Protein AF-A0A944L607-F1 (afdb_monomer_lite)

Structure (mmCIF, N/CA/C/O backbone):
data_AF-A0A944L607-F1
#
_entry.id   AF-A0A944L607-F1
#
loop_
_atom_site.group_PDB
_atom_site.id
_atom_site.type_symbol
_atom_site.label_atom_id
_atom_site.label_alt_id
_atom_site.label_comp_id
_atom_site.label_asym_id
_atom_site.label_entity_id
_atom_site.label_seq_id
_atom_site.pdbx_PDB_ins_code
_atom_site.Cartn_x
_atom_site.Cartn_y
_atom_site.Cartn_z
_atom_site.occupancy
_atom_site.B_iso_or_equiv
_atom_site.auth_seq_id
_atom_site.auth_comp_id
_atom_site.auth_asym_id
_atom_site.auth_atom_id
_atom_site.pdbx_PDB_model_num
ATOM 1 N N . MET A 1 1 ? 5.110 -0.470 35.029 1.00 32.28 1 MET A N 1
ATOM 2 C CA . MET A 1 1 ? 5.144 0.730 34.169 1.00 32.28 1 MET A CA 1
ATOM 3 C C . MET A 1 1 ? 4.944 0.239 32.744 1.00 32.28 1 MET A C 1
ATOM 5 O O . MET A 1 1 ? 5.879 -0.294 32.165 1.00 32.28 1 MET A O 1
ATOM 9 N N . LEU A 1 2 ? 3.705 0.245 32.245 1.00 28.62 2 LEU A N 1
ATOM 10 C CA . LEU A 1 2 ? 3.453 -0.045 30.832 1.00 28.62 2 LEU A CA 1
ATOM 11 C C . LEU A 1 2 ? 3.974 1.166 30.063 1.00 28.62 2 LEU A C 1
ATOM 13 O O . LEU A 1 2 ? 3.561 2.285 30.362 1.00 28.62 2 LEU A O 1
ATOM 17 N N . VAL A 1 3 ? 4.928 0.955 29.160 1.00 30.64 3 VAL A N 1
ATOM 18 C CA . VAL A 1 3 ? 5.333 1.985 28.203 1.00 30.64 3 VAL A CA 1
ATOM 19 C C . VAL A 1 3 ? 4.063 2.343 27.446 1.00 30.64 3 VAL A C 1
ATOM 21 O O . VAL A 1 3 ? 3.501 1.496 26.753 1.00 30.64 3 VAL A O 1
ATOM 24 N N . GLN A 1 4 ? 3.549 3.544 27.688 1.00 38.31 4 GLN A N 1
ATOM 25 C CA . GLN A 1 4 ? 2.436 4.100 26.942 1.00 38.31 4 GLN A CA 1
ATOM 26 C C . GLN A 1 4 ? 2.961 4.205 25.509 1.00 38.31 4 GLN A C 1
ATOM 28 O O . GLN A 1 4 ? 3.801 5.054 25.229 1.00 38.31 4 GLN A O 1
ATOM 33 N N . GLU A 1 5 ? 2.613 3.239 24.650 1.00 49.53 5 GLU A N 1
ATOM 34 C CA . GLU A 1 5 ? 2.907 3.349 23.223 1.00 49.53 5 GLU A CA 1
ATOM 35 C C . GLU A 1 5 ? 2.309 4.685 22.791 1.00 49.53 5 GLU A C 1
ATOM 37 O O . GLU A 1 5 ? 1.100 4.873 22.942 1.00 49.53 5 GLU A O 1
ATOM 42 N N . ASP A 1 6 ? 3.156 5.620 22.349 1.00 57.81 6 ASP A N 1
ATOM 43 C CA . ASP A 1 6 ? 2.708 6.928 21.885 1.00 57.81 6 ASP A CA 1
ATOM 44 C C . ASP A 1 6 ? 1.608 6.703 20.849 1.00 57.81 6 ASP A C 1
ATOM 46 O O . ASP A 1 6 ? 1.831 6.156 19.761 1.00 57.81 6 ASP A O 1
ATOM 50 N N . LEU A 1 7 ? 0.384 7.053 21.243 1.00 63.53 7 LEU A N 1
ATOM 51 C CA . LEU A 1 7 ? -0.781 6.943 20.391 1.00 63.53 7 LEU A CA 1
ATOM 52 C C . LEU A 1 7 ? -0.567 7.933 19.259 1.00 63.53 7 LEU A C 1
ATOM 54 O O . LEU A 1 7 ? -0.579 9.146 19.453 1.00 63.53 7 LEU A O 1
ATOM 58 N N . ASP A 1 8 ? -0.349 7.412 18.059 1.00 73.94 8 ASP A N 1
ATOM 59 C CA . ASP A 1 8 ? -0.130 8.231 16.877 1.00 73.94 8 ASP A CA 1
ATOM 60 C C . ASP A 1 8 ? -1.469 8.709 16.301 1.00 73.94 8 ASP A C 1
ATOM 62 O O . ASP A 1 8 ? -1.845 8.423 15.162 1.00 73.94 8 ASP A O 1
ATOM 66 N N . LEU A 1 9 ? -2.208 9.420 17.143 1.00 80.25 9 LEU A N 1
ATOM 67 C CA . LEU A 1 9 ? -3.487 10.053 16.879 1.00 80.25 9 LEU A CA 1
ATOM 68 C C . LEU A 1 9 ? -3.437 11.454 17.440 1.00 80.25 9 LEU A C 1
ATOM 70 O O . LEU A 1 9 ? -2.977 11.681 18.557 1.00 80.25 9 LEU A O 1
ATOM 74 N N . TRP A 1 10 ? -3.870 12.413 16.638 1.00 80.06 10 TRP A N 1
ATOM 75 C CA . TRP A 1 10 ? -3.856 13.799 17.060 1.00 80.06 10 TRP A CA 1
ATOM 76 C C . TRP A 1 10 ? -5.256 14.207 17.498 1.00 80.06 10 TRP A C 1
ATOM 78 O O . TRP A 1 10 ? -6.220 13.788 16.859 1.00 80.06 10 TRP A O 1
ATOM 88 N N . PRO A 1 11 ? -5.394 15.077 18.513 1.00 83.88 11 PRO A N 1
ATOM 89 C CA . PRO A 1 11 ? -6.708 15.551 18.954 1.00 83.88 11 PRO A CA 1
ATOM 90 C C . PRO A 1 11 ? -7.541 16.137 17.797 1.00 83.88 11 PRO A C 1
ATOM 92 O O . PRO A 1 11 ? -8.739 15.903 17.688 1.00 83.88 11 PRO A O 1
ATOM 95 N N . SER A 1 12 ? -6.874 16.810 16.853 1.00 86.81 12 SER A N 1
ATOM 96 C CA . SER A 1 12 ? -7.478 17.398 15.652 1.00 86.81 12 SER A CA 1
ATOM 97 C C . SER A 1 12 ? -7.792 16.416 14.515 1.00 86.81 12 SER A C 1
ATOM 99 O O . SER A 1 12 ? -8.258 16.851 13.459 1.00 86.81 12 SER A O 1
ATOM 101 N N . ASP A 1 13 ? -7.431 15.139 14.639 1.00 90.12 13 ASP A N 1
ATOM 102 C CA . ASP A 1 13 ? -7.729 14.155 13.601 1.00 90.12 13 ASP A CA 1
ATOM 103 C C . ASP A 1 13 ? -9.235 13.889 13.550 1.00 90.12 13 ASP A C 1
ATOM 105 O O . ASP A 1 13 ? -9.930 13.928 14.561 1.00 90.12 13 ASP A O 1
ATOM 109 N N . VAL A 1 14 ? -9.742 13.611 12.351 1.00 92.62 14 VAL A N 1
ATOM 110 C CA . VAL A 1 14 ? -11.146 13.249 12.139 1.00 92.62 14 VAL A CA 1
ATOM 111 C C . VAL A 1 14 ? -11.215 11.769 11.812 1.00 92.62 14 VAL A C 1
ATOM 113 O O . VAL A 1 14 ? -10.509 11.286 10.923 1.00 92.62 14 VAL A O 1
ATOM 116 N N . VAL A 1 15 ? -12.079 11.037 12.501 1.00 93.19 15 VAL A N 1
ATOM 117 C CA . VAL A 1 15 ? -12.187 9.583 12.366 1.00 93.19 15 VAL A CA 1
ATOM 118 C C . VAL A 1 15 ? -13.520 9.228 11.730 1.00 93.19 15 VAL A C 1
ATOM 120 O O . VAL A 1 15 ? -14.532 9.862 11.998 1.00 93.19 15 VAL A O 1
ATOM 123 N N . ALA A 1 16 ? -13.518 8.230 10.851 1.00 94.88 16 ALA A N 1
ATOM 124 C CA . ALA A 1 16 ? -14.722 7.674 10.246 1.00 94.88 16 ALA A CA 1
ATOM 125 C C . ALA A 1 16 ? -14.640 6.146 10.230 1.00 94.88 16 ALA A C 1
ATOM 127 O O . ALA A 1 16 ? -13.547 5.591 10.101 1.00 94.88 16 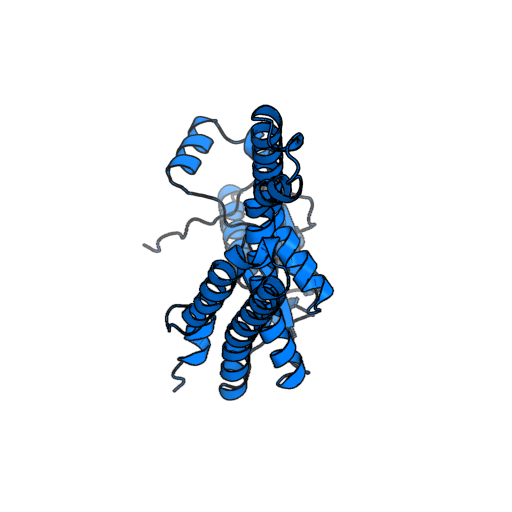ALA A O 1
ATOM 128 N N . PHE A 1 17 ? -15.779 5.459 10.272 1.00 94.81 17 PHE A N 1
ATOM 129 C CA . PHE A 1 17 ? -15.818 4.026 9.989 1.00 94.81 17 PHE A CA 1
ATOM 130 C C . PHE A 1 17 ? -15.386 3.743 8.546 1.00 94.81 17 PHE A C 1
ATOM 132 O O . PHE A 1 17 ? -15.723 4.482 7.613 1.00 94.81 17 PHE A O 1
ATOM 139 N N . ASN A 1 18 ? -14.613 2.673 8.347 1.00 92.31 18 ASN A N 1
ATOM 140 C CA . ASN A 1 18 ? -14.305 2.209 6.999 1.00 92.31 18 ASN A CA 1
ATOM 141 C C . ASN A 1 18 ? -15.564 1.679 6.303 1.00 92.31 18 ASN A C 1
ATOM 143 O O . ASN A 1 18 ? -16.542 1.282 6.932 1.00 92.31 18 ASN A O 1
ATOM 147 N N . ARG A 1 19 ? -15.535 1.639 4.967 1.00 88.31 19 ARG A N 1
ATOM 148 C CA . ARG A 1 19 ? -16.655 1.107 4.180 1.00 88.31 19 ARG A CA 1
ATOM 149 C C . ARG A 1 19 ? -16.965 -0.337 4.596 1.00 88.31 19 ARG A C 1
ATOM 151 O O . ARG A 1 19 ? -16.071 -1.179 4.569 1.00 88.31 19 ARG A O 1
ATOM 158 N N . GLY A 1 20 ? -18.235 -0.603 4.904 1.00 89.50 20 GLY A N 1
ATOM 159 C CA . GLY A 1 20 ? -18.714 -1.912 5.356 1.00 89.50 20 GLY A CA 1
ATOM 160 C C . GLY A 1 20 ? -18.572 -2.147 6.861 1.00 89.50 20 GLY A C 1
ATOM 161 O O . GLY A 1 20 ? -18.960 -3.209 7.325 1.00 89.50 20 GLY A O 1
ATOM 162 N N . VAL A 1 21 ? -18.041 -1.188 7.624 1.00 94.56 21 VAL A N 1
ATOM 163 C CA . VAL A 1 21 ? -18.029 -1.253 9.088 1.00 94.56 21 VAL A CA 1
ATOM 164 C C . VAL A 1 21 ? -19.265 -0.537 9.627 1.00 94.56 21 VAL A C 1
ATOM 166 O O . VAL A 1 21 ? -19.519 0.609 9.258 1.00 94.56 21 VAL A O 1
ATOM 169 N N . VAL A 1 22 ? -20.031 -1.220 10.475 1.00 96.12 22 VAL A N 1
ATOM 170 C CA . VAL A 1 22 ? -21.274 -0.716 11.071 1.00 96.12 22 VAL A CA 1
ATOM 171 C C . VAL A 1 22 ? -21.237 -0.944 12.579 1.00 96.12 22 VAL A C 1
ATOM 173 O O . VAL A 1 22 ? -20.759 -1.979 13.042 1.00 96.12 22 VAL A O 1
ATOM 176 N N . LEU A 1 23 ? -21.726 0.038 13.334 1.00 96.75 23 LEU A N 1
ATOM 177 C CA . LEU A 1 23 ? -21.971 -0.071 14.768 1.00 96.75 23 LEU A CA 1
ATOM 178 C C . LEU A 1 23 ? -23.445 -0.449 14.983 1.00 96.75 23 LEU A C 1
ATOM 180 O O . LEU A 1 23 ? -24.332 0.329 14.640 1.00 96.75 23 LEU A O 1
ATOM 184 N N . GLU A 1 24 ? -23.702 -1.638 15.522 1.00 96.06 24 GLU A N 1
ATOM 185 C CA . GLU A 1 24 ? -25.042 -2.154 15.829 1.00 96.06 24 GLU A CA 1
ATOM 186 C C . GLU A 1 24 ? -25.126 -2.473 17.325 1.00 96.06 24 GLU A C 1
ATOM 188 O O . GLU A 1 24 ? -24.631 -3.503 17.783 1.00 96.06 24 GLU A O 1
ATOM 193 N N . GLY A 1 25 ? -25.736 -1.575 18.104 1.00 95.00 25 GLY A N 1
ATOM 194 C CA . GLY A 1 25 ? -25.789 -1.713 19.561 1.00 95.00 25 GLY A CA 1
ATOM 195 C C . GLY A 1 25 ? -24.389 -1.678 20.180 1.00 95.00 25 GLY A C 1
ATOM 196 O O . GLY A 1 25 ? -23.681 -0.681 20.057 1.00 95.00 25 GLY A O 1
ATOM 197 N N . ASP A 1 26 ? -23.996 -2.768 20.838 1.00 96.38 26 ASP A N 1
ATOM 198 C CA . ASP A 1 26 ? -22.676 -2.968 21.443 1.00 96.38 26 ASP A CA 1
ATOM 199 C C . ASP A 1 26 ? -21.688 -3.721 20.533 1.00 96.38 26 ASP A C 1
ATOM 201 O O . ASP A 1 26 ? -20.578 -4.055 20.956 1.00 96.38 26 ASP A O 1
ATOM 205 N N . LEU A 1 27 ? -22.063 -3.992 19.280 1.00 96.88 27 LEU A N 1
ATOM 206 C CA . LEU A 1 27 ? -21.236 -4.718 18.323 1.00 96.88 27 LEU A CA 1
ATOM 207 C C . LEU A 1 27 ? -20.715 -3.801 17.220 1.00 96.88 27 LEU A C 1
ATOM 209 O O . LEU A 1 27 ? -21.471 -3.115 16.534 1.00 96.88 27 LEU A O 1
ATOM 213 N N . LEU A 1 28 ? -19.408 -3.871 16.978 1.00 97.00 28 LEU A N 1
ATOM 214 C CA . LEU A 1 28 ? -18.780 -3.329 15.781 1.00 97.00 28 LEU A CA 1
ATOM 215 C C . LEU A 1 28 ? -18.592 -4.453 14.761 1.00 97.00 28 LEU A C 1
ATOM 217 O O . LEU A 1 28 ? -17.851 -5.412 15.001 1.00 97.00 28 LEU A O 1
ATOM 221 N N . ILE A 1 29 ? -19.275 -4.341 13.625 1.00 95.69 29 ILE A N 1
ATOM 222 C CA . ILE A 1 29 ? -19.359 -5.389 12.607 1.00 95.69 29 ILE A CA 1
ATOM 223 C C . ILE A 1 29 ? -18.654 -4.922 11.338 1.00 95.69 29 ILE A C 1
ATOM 225 O O . ILE A 1 29 ? -19.027 -3.914 10.746 1.00 95.69 29 ILE A O 1
ATOM 229 N N . ASP A 1 30 ? -17.662 -5.683 10.884 1.00 93.56 30 ASP A N 1
ATOM 230 C CA . ASP A 1 30 ? -17.028 -5.508 9.578 1.00 93.56 30 ASP A CA 1
ATOM 231 C C . ASP A 1 30 ? -17.669 -6.457 8.566 1.00 93.56 30 ASP A C 1
ATOM 233 O O . ASP A 1 30 ? -17.320 -7.635 8.484 1.00 93.56 30 ASP A O 1
ATOM 237 N N . GLN A 1 31 ? -18.601 -5.943 7.769 1.00 90.62 31 GLN A N 1
ATOM 238 C CA . GLN A 1 31 ? -19.345 -6.714 6.772 1.00 90.62 31 GLN A CA 1
ATOM 239 C C . GLN A 1 31 ? -18.444 -7.315 5.684 1.00 90.62 31 GLN A C 1
ATOM 241 O O . GLN A 1 31 ? -18.829 -8.295 5.052 1.00 90.62 31 GLN A O 1
ATOM 246 N N . LEU A 1 32 ? -17.245 -6.761 5.456 1.00 86.31 32 LEU A N 1
ATOM 247 C CA . LEU A 1 32 ? -16.317 -7.302 4.461 1.00 86.31 32 LEU A CA 1
ATOM 248 C C . LEU A 1 32 ? -15.614 -8.558 4.970 1.00 86.31 32 LEU A C 1
ATOM 250 O O . LEU A 1 32 ? -15.420 -9.503 4.207 1.00 86.31 32 LEU A O 1
ATOM 254 N N . THR A 1 33 ? -15.204 -8.562 6.239 1.00 84.38 33 THR A N 1
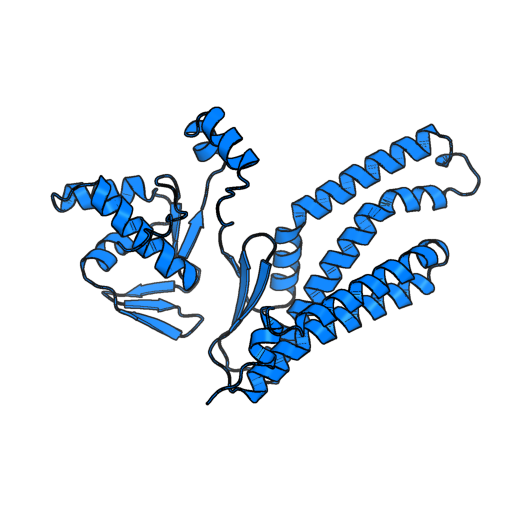ATOM 255 C CA . THR A 1 33 ? -14.459 -9.678 6.844 1.00 84.38 33 THR A CA 1
ATOM 256 C C . THR A 1 33 ? -15.336 -10.639 7.638 1.00 84.38 33 THR A C 1
ATOM 258 O O . THR A 1 33 ? -14.881 -11.725 7.982 1.00 84.38 33 THR A O 1
ATOM 261 N N . GLY A 1 34 ? -16.573 -10.247 7.945 1.00 86.75 34 GLY A N 1
ATOM 262 C CA . GLY A 1 34 ? -17.442 -10.945 8.890 1.00 86.75 34 GLY A CA 1
ATOM 263 C C . GLY A 1 34 ? -17.007 -10.785 10.351 1.00 86.75 34 GLY A C 1
ATOM 264 O O . GLY A 1 34 ? -17.597 -11.416 11.227 1.00 86.75 34 GLY A O 1
ATOM 265 N N . THR A 1 35 ? -15.988 -9.966 10.633 1.00 89.38 35 THR A N 1
ATOM 266 C CA . THR A 1 35 ? -15.471 -9.774 11.993 1.00 89.38 35 THR A CA 1
ATOM 267 C C . THR A 1 35 ? -16.507 -9.045 12.839 1.00 89.38 35 THR A C 1
ATOM 269 O O . THR A 1 35 ? -17.081 -8.048 12.402 1.00 89.38 35 THR A O 1
ATOM 272 N N . ARG A 1 36 ? -16.724 -9.530 14.063 1.00 93.88 36 ARG A N 1
ATOM 273 C CA . ARG A 1 36 ? -17.605 -8.912 15.058 1.00 93.88 36 ARG A CA 1
ATOM 274 C C . ARG A 1 36 ? -16.809 -8.669 16.328 1.00 93.88 36 ARG A C 1
ATOM 276 O O . ARG A 1 36 ? -16.223 -9.608 16.862 1.00 93.88 36 ARG A O 1
ATOM 283 N N . LEU A 1 37 ? -16.783 -7.427 16.794 1.00 94.56 37 LEU A N 1
ATOM 284 C CA . LEU A 1 37 ? -16.123 -7.041 18.037 1.00 94.56 37 LEU A CA 1
ATOM 285 C C . LEU A 1 37 ? -17.172 -6.530 19.017 1.00 94.56 37 LEU A C 1
ATOM 287 O O . LEU A 1 37 ? -17.916 -5.611 18.686 1.00 94.56 37 LEU A O 1
ATOM 291 N N . SER A 1 38 ? -17.217 -7.119 20.211 1.00 95.75 38 SER A N 1
ATOM 292 C CA . SER A 1 38 ? -18.027 -6.592 21.310 1.00 95.75 38 SER A CA 1
ATOM 293 C C . SER A 1 38 ? -17.302 -5.421 21.961 1.00 95.75 38 SER A C 1
ATOM 295 O O . SER A 1 38 ? -16.096 -5.477 22.217 1.00 95.75 38 SER A O 1
ATOM 297 N N . LEU A 1 39 ? -18.047 -4.346 22.176 1.00 95.12 39 LEU A N 1
ATOM 298 C CA . LEU A 1 39 ? -17.590 -3.109 22.777 1.00 95.12 39 LEU A CA 1
ATOM 299 C C . LEU A 1 39 ? -18.117 -3.020 24.207 1.00 95.12 39 LEU A C 1
ATOM 301 O O . LEU A 1 39 ? -19.240 -3.420 24.505 1.00 95.12 39 LEU A O 1
ATOM 305 N N . ASN A 1 40 ? -17.316 -2.453 25.105 1.00 94.12 40 ASN A N 1
ATOM 306 C CA . ASN A 1 40 ? -17.824 -2.076 26.418 1.00 94.12 40 ASN A CA 1
ATOM 307 C C . ASN A 1 40 ? -18.666 -0.788 26.316 1.00 94.12 40 ASN A C 1
ATOM 309 O O . ASN A 1 40 ? -18.559 -0.038 25.346 1.00 94.12 40 ASN A O 1
ATOM 313 N N . GLY A 1 41 ? -19.481 -0.513 27.338 1.00 92.56 41 GLY A N 1
ATOM 314 C CA . GLY A 1 41 ? -20.381 0.650 27.358 1.00 92.56 41 GLY A CA 1
ATOM 315 C C . GLY A 1 41 ? -19.709 1.985 26.986 1.00 92.56 41 GLY A C 1
ATOM 316 O O . GLY A 1 41 ? -20.195 2.651 26.073 1.00 92.56 41 GLY A O 1
ATOM 317 N N . PRO A 1 42 ? -18.571 2.361 27.604 1.00 92.62 42 PRO A N 1
ATOM 318 C CA . PRO A 1 42 ? -17.875 3.602 27.258 1.00 92.62 42 PRO A CA 1
ATOM 319 C C . PRO A 1 42 ? -17.399 3.659 25.799 1.00 92.62 42 PRO A C 1
ATOM 321 O O . PRO A 1 42 ? -17.535 4.692 25.149 1.00 92.62 42 PRO A O 1
ATOM 324 N N . ALA A 1 43 ? -16.880 2.556 25.245 1.00 93.56 43 ALA A N 1
ATOM 325 C CA . ALA A 1 43 ? -16.448 2.525 23.849 1.00 93.56 43 ALA A CA 1
ATOM 326 C C . ALA A 1 43 ? -17.624 2.687 22.878 1.00 93.56 43 ALA A C 1
ATOM 328 O O . ALA A 1 43 ? -17.463 3.341 21.852 1.00 93.56 43 ALA A O 1
ATOM 329 N N . VAL A 1 44 ? -18.803 2.141 23.201 1.00 95.19 44 VAL A N 1
ATOM 330 C CA . VAL A 1 44 ? -20.017 2.346 22.393 1.00 95.19 44 VAL A CA 1
ATOM 331 C C . VAL A 1 44 ? -20.368 3.828 22.322 1.00 95.19 44 VAL A C 1
ATOM 333 O O . VAL A 1 44 ? -20.598 4.337 21.231 1.00 95.19 44 VAL A O 1
ATOM 336 N N . GLN A 1 45 ? -20.350 4.534 23.454 1.00 93.50 45 GLN A N 1
ATOM 337 C CA . GLN A 1 45 ? -20.655 5.968 23.502 1.00 93.50 45 GLN A CA 1
ATOM 338 C C . GLN A 1 45 ? -19.646 6.791 22.693 1.00 93.50 45 GLN A C 1
ATOM 340 O O . GLN A 1 45 ? -20.038 7.597 21.851 1.00 93.50 45 GLN A O 1
ATOM 345 N N . LEU A 1 46 ? -18.349 6.523 22.879 1.00 94.19 46 LEU A N 1
ATOM 346 C CA . LEU A 1 46 ? -17.274 7.161 22.112 1.00 94.19 46 LEU A CA 1
ATOM 347 C C . LEU A 1 46 ? -17.431 6.947 20.602 1.00 94.19 46 LEU A C 1
ATOM 349 O O . LEU A 1 46 ? -17.323 7.886 19.816 1.00 94.19 46 LEU A O 1
ATOM 353 N N . LEU A 1 47 ? -17.710 5.712 20.186 1.00 95.81 47 LEU A N 1
ATOM 354 C CA . LEU A 1 47 ? -17.825 5.352 18.775 1.00 95.81 47 LEU A CA 1
ATOM 355 C C . LEU A 1 47 ? -19.148 5.799 18.148 1.00 95.81 47 LEU A C 1
ATOM 357 O O . LEU A 1 47 ? -19.179 6.058 16.947 1.00 95.81 47 LEU A O 1
ATOM 361 N N . ALA A 1 48 ? -20.214 5.948 18.934 1.00 95.00 48 ALA A N 1
ATOM 362 C CA . ALA A 1 48 ? -21.481 6.505 18.470 1.00 95.00 48 ALA A CA 1
ATOM 363 C C . ALA A 1 48 ? -21.351 7.983 18.056 1.00 95.00 48 ALA A C 1
ATOM 365 O O . ALA A 1 48 ? -22.076 8.430 17.169 1.00 95.00 48 ALA A O 1
ATOM 366 N N . ALA A 1 49 ? -20.396 8.722 18.632 1.00 93.81 49 ALA A N 1
ATOM 367 C CA . ALA A 1 49 ? -20.097 10.102 18.247 1.00 93.81 49 ALA A CA 1
ATOM 368 C C . ALA A 1 49 ? -19.222 10.231 16.981 1.00 93.81 49 ALA A C 1
ATOM 370 O O . ALA A 1 49 ? -18.940 11.346 16.541 1.00 93.81 49 ALA A O 1
ATOM 371 N N . VAL A 1 50 ? -18.767 9.121 16.383 1.00 94.50 50 VAL A N 1
ATOM 372 C CA . VAL A 1 50 ? -17.911 9.135 15.185 1.00 94.50 50 VAL A CA 1
ATOM 373 C C . VAL A 1 50 ? -18.758 9.356 13.930 1.00 94.50 50 VAL A C 1
ATOM 375 O O . VAL A 1 50 ? -19.336 8.427 13.371 1.00 94.50 50 VAL A O 1
ATOM 378 N N . ASP A 1 51 ? -18.776 10.592 13.435 1.00 93.19 51 ASP A N 1
ATOM 379 C CA . ASP A 1 51 ? -19.563 11.011 12.264 1.00 93.19 51 ASP A CA 1
ATOM 380 C C . ASP A 1 51 ? -18.725 11.225 10.982 1.00 93.19 51 ASP A C 1
ATOM 382 O O . ASP A 1 51 ? -19.261 11.510 9.904 1.00 93.19 51 ASP A O 1
ATOM 386 N N . GLY A 1 52 ? -17.396 11.105 11.072 1.00 93.19 52 GLY A N 1
ATOM 387 C CA . GLY A 1 52 ? -16.480 11.358 9.957 1.00 93.19 52 GLY A CA 1
ATOM 388 C C . GLY A 1 52 ? -16.227 12.830 9.627 1.00 93.19 52 GLY A C 1
ATOM 389 O O . GLY A 1 52 ? -15.624 13.107 8.577 1.00 93.19 52 GLY A O 1
ATOM 390 N N . LYS A 1 53 ? -16.676 13.757 10.478 1.00 93.44 53 LYS A N 1
ATOM 391 C CA . LYS A 1 53 ? -16.560 15.213 10.304 1.00 93.44 53 LYS A CA 1
ATOM 392 C C . LYS A 1 53 ? -15.960 15.903 11.527 1.00 93.44 53 LYS A C 1
ATOM 394 O O . LYS A 1 53 ? -15.161 16.819 11.350 1.00 93.44 53 LYS A O 1
ATOM 399 N N . THR A 1 54 ? -16.333 15.458 12.717 1.00 92.31 54 THR A N 1
ATOM 400 C CA . THR A 1 54 ? -15.940 16.043 13.997 1.00 92.31 54 THR A CA 1
ATOM 401 C C . THR A 1 54 ? -14.584 15.489 14.445 1.00 92.31 54 THR A C 1
ATOM 403 O O . THR A 1 54 ? -14.229 14.348 14.125 1.00 92.31 54 THR A O 1
ATOM 406 N N . SER A 1 55 ? -13.772 16.323 15.103 1.00 92.69 55 SER A N 1
ATOM 407 C CA . SER A 1 55 ? -12.446 15.905 15.569 1.00 92.69 55 SER A CA 1
ATOM 408 C C . SER A 1 55 ? -12.544 15.000 16.798 1.00 92.69 55 SER A C 1
ATOM 410 O O . SER A 1 55 ? -13.536 15.035 17.526 1.00 92.69 55 SER A O 1
ATOM 412 N N . VAL A 1 56 ? -11.508 14.194 17.044 1.00 92.38 56 VAL A N 1
ATOM 413 C CA . VAL A 1 56 ? -11.434 13.331 18.237 1.00 92.38 56 VAL A CA 1
ATOM 414 C C . VAL A 1 56 ? -11.568 14.155 19.521 1.00 92.38 56 VAL A C 1
ATOM 416 O O . VAL A 1 56 ? -12.301 13.754 20.420 1.00 92.38 56 VAL A O 1
ATOM 419 N N . GLU A 1 57 ? -10.905 15.312 19.584 1.00 92.50 57 GLU A N 1
ATOM 420 C CA . GLU A 1 57 ? -10.957 16.260 20.707 1.00 92.50 57 GLU A CA 1
ATOM 421 C C . GLU A 1 57 ? -12.371 16.791 20.960 1.00 92.50 57 GLU A C 1
ATOM 423 O O . GLU A 1 57 ? -12.838 16.812 22.101 1.00 92.50 57 GLU A O 1
ATOM 428 N N . ASP A 1 58 ? -13.068 17.187 19.894 1.00 93.88 58 ASP A N 1
ATOM 429 C CA . ASP A 1 58 ? -14.414 17.751 19.993 1.00 93.88 58 ASP A CA 1
ATOM 430 C C . ASP A 1 58 ? -15.429 16.672 20.399 1.00 93.88 58 ASP A C 1
ATOM 432 O O . ASP A 1 58 ? -16.232 16.890 21.306 1.00 93.88 58 ASP A O 1
ATOM 436 N N . CYS A 1 59 ? -15.359 15.477 19.797 1.00 94.56 59 CYS A N 1
ATOM 437 C CA . CYS A 1 59 ? -16.190 14.334 20.188 1.00 94.56 59 CYS A CA 1
ATOM 438 C C . CYS A 1 59 ? -15.954 13.951 21.658 1.00 94.56 59 CYS A C 1
ATOM 440 O O . CYS A 1 59 ? -16.911 13.770 22.410 1.00 94.56 59 CYS A O 1
ATOM 442 N N . ALA A 1 60 ? -14.688 13.856 22.083 1.00 94.81 60 ALA A N 1
ATOM 443 C CA . ALA A 1 60 ? -14.334 13.539 23.465 1.00 94.81 60 ALA A CA 1
ATOM 444 C C . ALA A 1 60 ? -14.843 14.605 24.442 1.00 94.81 60 ALA A C 1
ATOM 446 O O . ALA A 1 60 ? -15.390 14.260 25.486 1.00 94.81 60 ALA A O 1
ATOM 447 N N . SER A 1 61 ? -14.716 15.886 24.089 1.00 95.12 61 SER A N 1
ATOM 448 C CA . SER A 1 61 ? -15.183 17.000 24.920 1.00 95.12 61 SER A CA 1
ATOM 449 C C . SER A 1 61 ? -16.704 17.014 25.076 1.00 95.12 61 SER A C 1
ATOM 451 O O . SER A 1 61 ? -17.193 17.267 26.176 1.00 95.12 61 SER A O 1
ATOM 453 N N . LEU A 1 62 ? -17.453 16.702 24.012 1.00 94.94 62 LEU A N 1
ATOM 454 C CA . LEU A 1 62 ? -18.915 16.590 24.064 1.00 94.94 62 LEU A CA 1
ATOM 455 C C . LEU A 1 62 ? -19.361 15.464 25.007 1.00 94.94 62 LEU A C 1
ATOM 457 O O . LEU A 1 62 ? -20.177 15.697 25.895 1.00 94.94 62 LEU A O 1
ATOM 461 N N . ILE A 1 63 ? -18.772 14.274 24.866 1.00 95.06 63 ILE A N 1
ATOM 462 C CA . ILE A 1 63 ? -19.092 13.109 25.708 1.00 95.06 63 ILE A CA 1
ATOM 463 C C . ILE A 1 63 ? -18.669 13.351 27.160 1.00 95.06 63 ILE A C 1
ATOM 465 O O . ILE A 1 63 ? -19.397 13.015 28.095 1.00 95.06 63 ILE A O 1
ATOM 469 N N . ALA A 1 64 ? -17.501 13.962 27.365 1.00 96.06 64 ALA A N 1
ATOM 470 C CA . ALA A 1 64 ? -17.020 14.312 28.692 1.00 96.06 64 ALA A CA 1
ATOM 471 C C . ALA A 1 64 ? -17.968 15.292 29.394 1.00 96.06 64 ALA A C 1
ATOM 473 O O . ALA A 1 64 ? -18.278 15.100 30.568 1.00 96.06 64 ALA A O 1
ATOM 474 N N . ALA A 1 65 ? -18.476 16.297 28.674 1.00 95.88 65 ALA A N 1
ATOM 475 C CA . ALA A 1 65 ? -19.457 17.235 29.208 1.00 95.88 65 ALA A CA 1
ATOM 476 C C . ALA A 1 65 ? -20.799 16.556 29.534 1.00 95.88 65 ALA A C 1
ATOM 478 O O . ALA A 1 65 ? -21.369 16.830 30.588 1.00 95.88 65 ALA A O 1
ATOM 479 N N . GLU A 1 66 ? -21.278 15.650 28.675 1.00 95.81 66 GLU A N 1
ATOM 480 C CA . GLU A 1 66 ? -22.538 14.918 28.875 1.00 95.81 66 GLU A CA 1
ATOM 481 C C . GLU A 1 66 ? -22.511 14.027 30.127 1.00 95.81 66 GLU A C 1
ATOM 483 O O . GLU A 1 66 ? -23.489 13.966 30.874 1.00 95.81 66 GLU A O 1
ATOM 488 N N . HIS A 1 67 ? -21.380 13.372 30.396 1.00 94.19 67 HIS A N 1
ATOM 489 C CA . HIS A 1 67 ? -21.242 12.429 31.509 1.00 94.19 67 HIS A CA 1
ATOM 490 C C . HIS A 1 67 ? -20.500 12.984 32.736 1.00 94.19 67 HIS A C 1
ATOM 492 O O . HIS A 1 67 ? -20.318 12.262 33.720 1.00 94.19 67 HIS A O 1
ATOM 498 N N . GLY A 1 68 ? -20.072 14.249 32.704 1.00 95.38 68 GLY A N 1
ATOM 499 C CA . GLY A 1 68 ? -19.295 14.868 33.783 1.00 95.38 68 GLY A CA 1
ATOM 500 C C . GLY A 1 68 ? -17.913 14.231 33.981 1.00 95.38 68 GLY A C 1
ATOM 501 O O . GLY A 1 68 ? -17.442 14.107 35.112 1.00 95.38 68 GLY A O 1
ATOM 502 N N . TRP A 1 69 ? -17.279 13.775 32.900 1.00 95.69 69 TRP A N 1
ATOM 503 C CA . TRP A 1 69 ? -15.950 13.159 32.919 1.00 95.69 69 TRP A CA 1
ATOM 504 C C . TRP A 1 69 ? -14.840 14.176 32.634 1.00 95.69 69 TRP A C 1
ATOM 506 O O . TRP A 1 69 ? -15.071 15.251 32.085 1.00 95.69 69 TRP A O 1
ATOM 516 N N . ASP A 1 70 ? -13.602 13.824 32.986 1.00 95.69 70 ASP A N 1
ATOM 517 C CA . ASP A 1 70 ? -12.430 14.624 32.624 1.00 95.69 70 ASP A CA 1
ATOM 518 C C . ASP A 1 70 ? -12.139 14.515 31.116 1.00 95.69 70 ASP A C 1
ATOM 520 O O . ASP A 1 70 ? -11.800 13.438 30.622 1.00 95.69 70 ASP A O 1
ATOM 524 N N . SER A 1 71 ? -12.240 15.632 30.389 1.00 93.44 71 SER A N 1
ATOM 525 C CA . SER A 1 71 ? -12.075 15.664 28.925 1.00 93.44 71 SER A CA 1
ATOM 526 C C . SER A 1 71 ? -10.699 15.165 28.467 1.00 93.44 71 SER A C 1
ATOM 528 O O . SER A 1 71 ? -10.595 14.444 27.471 1.00 93.44 71 SER A O 1
ATOM 530 N N . THR A 1 72 ? -9.638 15.466 29.222 1.00 91.44 72 THR A N 1
ATOM 531 C CA . THR A 1 72 ? -8.276 15.026 28.878 1.00 91.44 72 THR A CA 1
ATOM 532 C C . THR A 1 72 ? -8.172 13.505 28.921 1.00 91.44 72 THR A C 1
ATOM 534 O O . THR A 1 72 ? -7.676 12.876 27.983 1.00 91.44 72 THR A O 1
ATOM 537 N N . ARG A 1 73 ? -8.682 12.891 29.992 1.00 93.00 73 ARG A N 1
ATOM 538 C CA . ARG A 1 73 ? -8.725 11.438 30.137 1.00 93.00 73 ARG A CA 1
ATOM 539 C C . ARG A 1 73 ? -9.595 10.781 29.068 1.00 93.00 73 ARG A C 1
ATOM 541 O O . ARG A 1 73 ? -9.138 9.825 28.451 1.00 93.00 73 ARG A O 1
ATOM 548 N N . VAL A 1 74 ? -10.784 11.323 28.796 1.00 94.00 74 VAL A N 1
ATOM 549 C CA . VAL A 1 74 ? -11.680 10.810 27.743 1.00 94.00 74 VAL A CA 1
ATOM 550 C C . VAL A 1 74 ? -11.013 10.880 26.369 1.00 94.00 74 VAL A C 1
ATOM 552 O O . VAL A 1 74 ? -11.088 9.921 25.609 1.00 94.00 74 VAL A O 1
ATOM 555 N N . THR A 1 75 ? -10.298 11.965 26.062 1.00 92.88 75 THR A N 1
ATOM 556 C CA . THR A 1 75 ? -9.558 12.112 24.798 1.00 92.88 75 THR A CA 1
ATOM 557 C C . THR A 1 75 ? -8.467 11.049 24.657 1.00 92.88 75 THR A C 1
ATOM 559 O O . THR A 1 75 ? -8.341 10.431 23.599 1.00 92.88 75 THR A O 1
ATOM 562 N N . ASN A 1 76 ? -7.703 10.788 25.723 1.00 90.62 76 ASN A N 1
ATOM 563 C CA . ASN A 1 76 ? -6.655 9.763 25.722 1.00 90.62 76 ASN A CA 1
ATOM 564 C C . ASN A 1 76 ? -7.228 8.345 25.585 1.00 90.62 76 ASN A C 1
ATOM 566 O O . ASN A 1 76 ? -6.727 7.553 24.784 1.00 90.62 76 ASN A O 1
ATOM 570 N N . ASP A 1 77 ? -8.296 8.038 26.323 1.00 92.00 77 ASP A N 1
ATOM 571 C CA . ASP A 1 77 ? -8.983 6.747 26.242 1.00 92.00 77 ASP A CA 1
ATOM 572 C C . ASP A 1 77 ? -9.592 6.549 24.844 1.00 92.00 77 ASP A C 1
ATOM 574 O O . ASP A 1 77 ? -9.481 5.471 24.254 1.00 92.00 77 ASP A O 1
ATOM 578 N N . PHE A 1 78 ? -10.159 7.607 24.255 1.00 93.94 78 PHE A N 1
ATOM 579 C CA . PHE A 1 78 ? -10.699 7.557 22.903 1.00 93.94 78 PHE A CA 1
ATOM 580 C C . PHE A 1 78 ? -9.604 7.346 21.854 1.00 93.94 78 PHE A C 1
ATOM 582 O O . PHE A 1 78 ? -9.751 6.494 20.975 1.00 93.94 78 PHE A O 1
ATOM 589 N N . ALA A 1 79 ? -8.470 8.038 21.975 1.00 91.25 79 ALA A N 1
ATOM 590 C CA . ALA A 1 79 ? -7.315 7.811 21.114 1.00 91.25 79 ALA A CA 1
ATOM 591 C C . ALA A 1 79 ? -6.807 6.359 21.212 1.00 91.25 79 ALA A C 1
ATOM 593 O O . ALA A 1 79 ? -6.496 5.752 20.188 1.00 91.25 79 ALA A O 1
ATOM 594 N N . ALA A 1 80 ? -6.796 5.761 22.409 1.00 90.25 80 ALA A N 1
ATOM 595 C CA . ALA A 1 80 ? -6.415 4.361 22.594 1.00 90.25 80 ALA A CA 1
ATOM 596 C C . ALA A 1 80 ? -7.383 3.394 21.893 1.00 90.25 80 ALA A C 1
ATOM 598 O O . ALA A 1 80 ? -6.952 2.448 21.227 1.00 90.25 80 ALA A O 1
ATOM 599 N N . VAL A 1 81 ? -8.692 3.653 21.994 1.00 92.94 81 VAL A N 1
ATOM 600 C CA . VAL A 1 81 ? -9.722 2.883 21.279 1.00 92.94 81 VAL A CA 1
ATOM 601 C C . VAL A 1 81 ? -9.532 3.005 19.766 1.00 92.94 81 VAL A C 1
ATOM 603 O O . VAL A 1 81 ? -9.543 1.990 19.066 1.00 92.94 81 VAL A O 1
ATOM 606 N N . ILE A 1 82 ? -9.311 4.217 19.250 1.00 93.12 82 ILE A N 1
ATOM 607 C CA . ILE A 1 82 ? -9.129 4.448 17.814 1.00 93.12 82 ILE A CA 1
ATOM 608 C C . ILE A 1 82 ? -7.851 3.771 17.302 1.00 93.12 82 ILE A C 1
ATOM 610 O O . ILE A 1 82 ? -7.921 3.121 16.260 1.00 93.12 82 ILE A O 1
ATOM 614 N N . ASP A 1 83 ? -6.711 3.863 18.003 1.00 89.25 83 ASP A N 1
ATOM 615 C CA . ASP A 1 83 ? -5.466 3.194 17.577 1.00 89.25 83 ASP A CA 1
ATOM 616 C C . ASP A 1 83 ? -5.667 1.678 17.512 1.00 89.25 83 ASP A C 1
ATOM 618 O O . ASP A 1 83 ? -5.305 1.038 16.523 1.00 89.25 83 ASP A O 1
ATOM 622 N N . ASN A 1 84 ? -6.332 1.099 18.515 1.00 89.75 84 ASN A N 1
ATOM 623 C CA . ASN A 1 84 ? -6.615 -0.331 18.535 1.00 89.75 84 ASN A CA 1
ATOM 624 C C . ASN A 1 84 ? -7.522 -0.746 17.360 1.00 89.75 84 ASN A C 1
ATOM 626 O O . ASN A 1 84 ? -7.209 -1.682 16.626 1.00 89.75 84 ASN A O 1
ATOM 630 N N . LEU A 1 85 ? -8.609 -0.012 17.106 1.00 92.56 85 LEU A N 1
ATOM 631 C CA . LEU A 1 85 ? -9.518 -0.294 15.988 1.00 92.56 85 LEU A CA 1
ATOM 632 C C . LEU A 1 85 ? -8.883 -0.039 14.611 1.00 92.56 85 LEU A C 1
ATOM 634 O O . LEU A 1 85 ? -9.213 -0.723 13.636 1.00 92.56 85 LEU A O 1
ATOM 638 N N . GLU A 1 86 ? -7.949 0.906 14.509 1.00 90.38 86 GLU A N 1
ATOM 639 C CA . GLU A 1 86 ? -7.186 1.161 13.288 1.00 90.38 86 GLU A CA 1
ATOM 640 C C . GLU A 1 86 ? -6.217 0.019 12.962 1.00 90.38 86 GLU A C 1
ATOM 642 O O . GLU A 1 86 ? -6.088 -0.336 11.786 1.00 90.38 86 GLU A O 1
ATOM 647 N N . ARG A 1 87 ? -5.642 -0.656 13.971 1.00 85.25 87 ARG A N 1
ATOM 648 C CA . ARG A 1 87 ? -4.845 -1.885 13.772 1.00 85.25 87 ARG A CA 1
ATOM 649 C C . ARG A 1 87 ? -5.662 -3.005 13.121 1.00 85.25 87 ARG A C 1
ATOM 651 O O . ARG A 1 87 ? -5.131 -3.732 12.282 1.00 85.25 87 ARG A O 1
ATOM 658 N N . TYR A 1 88 ? -6.962 -3.090 13.415 1.00 87.88 88 TYR A N 1
ATOM 659 C CA . TYR A 1 88 ? -7.910 -3.990 12.733 1.00 87.88 88 TYR A CA 1
ATOM 660 C C . TYR A 1 88 ? -8.458 -3.420 11.417 1.00 87.88 88 TYR A C 1
ATOM 662 O O . TYR A 1 88 ? -9.322 -4.008 10.761 1.00 87.88 88 TYR A O 1
ATOM 670 N N . SER A 1 89 ? -7.944 -2.268 10.986 1.00 89.88 89 SER A N 1
ATOM 671 C CA . SER A 1 89 ? -8.372 -1.555 9.790 1.00 89.88 89 SER A CA 1
ATOM 672 C C . SER A 1 89 ? -9.849 -1.145 9.820 1.00 89.88 89 SER A C 1
ATOM 674 O O . SER A 1 89 ? -10.430 -0.954 8.760 1.00 89.88 89 SER A O 1
ATOM 676 N N . LEU A 1 90 ? -10.493 -1.022 10.981 1.00 93.00 90 LEU A N 1
ATOM 677 C CA . LEU A 1 90 ? -11.939 -0.750 11.070 1.00 93.00 90 LEU A CA 1
ATOM 678 C C . LEU A 1 90 ? -12.280 0.734 10.915 1.00 93.00 90 LEU A C 1
ATOM 680 O O . LEU A 1 90 ? -13.393 1.089 10.526 1.00 93.00 90 LEU A O 1
ATOM 684 N N . LEU A 1 91 ? -11.295 1.597 11.147 1.00 93.19 91 LEU A N 1
ATOM 685 C CA . LEU A 1 91 ? -11.431 3.044 11.074 1.00 93.19 91 LEU A CA 1
ATOM 686 C C . LEU A 1 91 ? -10.548 3.634 9.972 1.00 93.19 91 LEU A C 1
ATOM 688 O O . LEU A 1 91 ? -9.499 3.098 9.610 1.00 93.19 91 LEU A O 1
ATOM 692 N N . HIS A 1 92 ? -10.993 4.765 9.444 1.00 90.94 92 HIS A N 1
ATOM 693 C CA . HIS A 1 92 ? -10.264 5.618 8.526 1.00 90.94 92 HIS A CA 1
ATOM 694 C C . HIS A 1 92 ? -9.990 6.960 9.199 1.00 90.94 92 HIS A C 1
ATOM 696 O O . HIS A 1 92 ? -10.913 7.726 9.483 1.00 90.94 92 HIS A O 1
ATOM 702 N N . ILE A 1 93 ? -8.710 7.273 9.386 1.00 91.06 93 ILE A N 1
ATOM 703 C CA . ILE A 1 93 ? -8.275 8.536 9.981 1.00 91.06 93 ILE A CA 1
ATOM 704 C C . ILE A 1 93 ? -8.026 9.558 8.866 1.00 91.06 93 ILE A C 1
ATOM 706 O O . ILE A 1 93 ? -7.244 9.334 7.938 1.00 91.06 93 ILE A O 1
ATOM 710 N N . ARG A 1 94 ? -8.692 10.707 8.948 1.00 88.88 94 ARG A N 1
ATOM 711 C CA . ARG A 1 94 ? -8.480 11.876 8.094 1.00 88.88 94 ARG A CA 1
ATOM 712 C C . ARG A 1 94 ? -7.626 12.881 8.852 1.00 88.88 94 ARG A C 1
ATOM 714 O O . ARG A 1 94 ? -8.102 13.547 9.763 1.00 88.88 94 ARG A O 1
ATOM 721 N N . ARG A 1 95 ? -6.376 13.017 8.413 1.00 85.50 95 ARG A N 1
ATOM 722 C CA . ARG A 1 95 ? -5.446 14.027 8.926 1.00 85.50 95 ARG A CA 1
ATOM 723 C C . ARG A 1 95 ? -5.410 15.205 7.959 1.00 85.50 95 ARG A C 1
ATOM 725 O O . ARG A 1 95 ? -5.054 15.027 6.790 1.00 85.50 95 ARG A O 1
ATOM 732 N N . SER A 1 96 ? -5.799 16.394 8.412 1.00 77.31 96 SER A N 1
ATOM 733 C CA . SER A 1 96 ? -5.680 17.614 7.608 1.00 77.31 96 SER A CA 1
ATOM 734 C C . SER A 1 96 ? -4.284 18.212 7.783 1.00 77.31 96 SER A C 1
ATOM 736 O O . SER A 1 96 ? -3.840 18.513 8.887 1.00 77.31 96 SER A O 1
ATOM 738 N N . PHE A 1 97 ? -3.561 18.384 6.675 1.00 72.56 97 PHE A N 1
ATOM 739 C CA . PHE A 1 97 ? -2.235 19.006 6.705 1.00 72.56 97 PHE A CA 1
ATOM 740 C C . PHE A 1 97 ? -2.309 20.492 7.090 1.00 72.56 97 PHE A C 1
ATOM 742 O O . PHE A 1 97 ? -1.409 21.004 7.751 1.00 72.56 97 PHE A O 1
ATOM 749 N N . LEU A 1 98 ? -3.399 21.173 6.719 1.00 72.12 98 LEU A N 1
ATOM 750 C CA . LEU A 1 98 ? -3.611 22.582 7.049 1.00 72.12 98 LEU A CA 1
ATOM 751 C C . LEU A 1 98 ? -3.886 22.780 8.540 1.00 72.12 98 LEU A C 1
ATOM 753 O O . LEU A 1 98 ? -3.272 23.654 9.144 1.00 72.12 98 LEU A O 1
ATOM 757 N N . SER A 1 99 ? -4.731 21.941 9.153 1.00 70.88 99 SER A N 1
ATOM 758 C CA . SER A 1 99 ? -4.967 22.020 10.604 1.00 70.88 99 SER A CA 1
ATOM 759 C C . SER A 1 99 ? -3.685 21.725 11.386 1.00 70.88 99 SER A C 1
ATOM 761 O O . SER A 1 99 ? -3.404 22.381 12.386 1.00 70.88 99 SER A O 1
ATOM 763 N N . ARG A 1 100 ? -2.859 20.800 10.876 1.00 70.44 100 ARG A N 1
ATOM 764 C CA . ARG A 1 100 ? -1.518 20.519 11.395 1.00 70.44 100 ARG A CA 1
ATOM 765 C C . ARG A 1 100 ? -0.613 21.747 11.334 1.00 70.44 100 ARG A C 1
ATOM 767 O O . ARG A 1 100 ? -0.033 22.100 12.351 1.00 70.44 100 ARG A O 1
ATOM 774 N N . LEU A 1 101 ? -0.486 22.393 10.177 1.00 70.19 101 LEU A N 1
ATOM 775 C CA . LEU A 1 101 ? 0.357 23.585 10.037 1.00 70.19 101 LEU A CA 1
ATOM 776 C C . LEU A 1 101 ? -0.115 24.742 10.922 1.00 70.19 101 LEU A C 1
ATOM 778 O O . LEU A 1 101 ? 0.713 25.455 11.472 1.00 70.19 101 LEU A O 1
ATOM 782 N N . GLN A 1 102 ? -1.428 24.914 11.075 1.00 72.44 102 GLN A N 1
ATOM 783 C CA . GLN A 1 102 ? -1.994 25.976 11.908 1.00 72.44 102 GLN A CA 1
ATOM 784 C C . GLN A 1 102 ? -1.771 25.743 13.407 1.00 72.44 102 GLN A C 1
ATOM 786 O O . GLN A 1 102 ? -1.598 26.706 14.145 1.00 72.44 102 GLN A O 1
ATOM 791 N N . ARG A 1 103 ? -1.783 24.483 13.865 1.00 69.56 103 ARG A N 1
ATOM 792 C CA . ARG A 1 103 ? -1.642 24.139 15.291 1.00 69.56 103 ARG A CA 1
ATOM 793 C C . ARG A 1 103 ? -0.206 23.816 15.717 1.00 69.56 103 ARG A C 1
ATOM 795 O O . ARG A 1 103 ? 0.086 23.846 16.908 1.00 69.56 103 ARG A O 1
ATOM 802 N N . GLN A 1 104 ? 0.693 23.482 14.790 1.00 70.62 104 GLN A N 1
ATOM 803 C CA . GLN A 1 104 ? 2.078 23.142 15.123 1.00 70.62 104 GLN A CA 1
ATOM 804 C C . GLN A 1 104 ? 2.998 24.358 15.064 1.00 70.62 104 GLN A C 1
ATOM 806 O O . GLN A 1 104 ? 3.148 24.990 14.023 1.00 70.62 104 GLN A O 1
ATOM 811 N N . ASN A 1 105 ? 3.707 24.613 16.164 1.00 77.69 105 ASN A N 1
ATOM 812 C CA . ASN A 1 105 ? 4.840 25.531 16.148 1.00 77.69 105 ASN A CA 1
ATOM 813 C C . ASN A 1 105 ? 5.927 25.010 15.194 1.00 77.69 105 ASN A C 1
ATOM 815 O O . ASN A 1 105 ? 6.219 23.812 15.171 1.00 77.69 105 ASN A O 1
ATOM 819 N N . ILE A 1 106 ? 6.573 25.918 14.452 1.00 80.94 106 ILE A N 1
ATOM 820 C CA . ILE A 1 106 ? 7.660 25.592 13.506 1.00 80.94 106 ILE A CA 1
ATOM 821 C C . ILE A 1 106 ? 8.751 24.748 14.176 1.00 80.94 106 ILE A C 1
ATOM 823 O O . ILE A 1 106 ? 9.248 23.803 13.571 1.00 80.94 106 ILE A O 1
ATOM 827 N N . ILE A 1 107 ? 9.074 25.034 15.440 1.00 80.19 107 ILE A N 1
ATOM 828 C CA . ILE A 1 107 ? 10.070 24.286 16.220 1.00 80.19 107 ILE A CA 1
ATOM 829 C C . ILE A 1 107 ? 9.659 22.814 16.370 1.00 80.19 107 ILE A C 1
ATOM 831 O O . ILE A 1 107 ? 10.480 21.927 16.156 1.00 80.19 107 ILE A O 1
ATOM 835 N N . THR A 1 108 ? 8.388 22.538 16.672 1.00 78.12 108 THR A N 1
ATOM 836 C CA . THR A 1 108 ? 7.851 21.173 16.804 1.00 78.12 108 THR A CA 1
ATOM 837 C C . THR A 1 108 ? 7.778 20.456 15.455 1.00 78.12 108 THR A C 1
ATOM 839 O O . THR A 1 108 ? 7.989 19.248 15.373 1.00 78.12 108 THR A O 1
ATOM 842 N N . ALA A 1 109 ? 7.483 21.186 14.378 1.00 77.12 109 ALA A N 1
ATOM 843 C CA . ALA A 1 109 ? 7.504 20.626 13.031 1.00 77.12 109 ALA A CA 1
ATOM 844 C C . ALA A 1 109 ? 8.934 20.245 12.605 1.00 77.12 109 ALA A C 1
ATOM 846 O O . ALA A 1 109 ? 9.143 19.159 12.063 1.00 77.12 109 ALA A O 1
ATOM 847 N N . LEU A 1 110 ? 9.913 21.111 12.889 1.00 80.75 110 LEU A N 1
ATOM 848 C CA . LEU A 1 110 ? 11.320 20.888 12.565 1.00 80.75 110 LEU A CA 1
ATOM 849 C C . LEU A 1 110 ? 11.925 19.763 13.410 1.00 80.75 110 LEU A C 1
ATOM 851 O O . LEU A 1 110 ? 12.629 18.916 12.869 1.00 80.75 110 LEU A O 1
ATOM 855 N N . SER A 1 111 ? 11.625 19.718 14.713 1.00 83.56 111 SER A N 1
ATOM 856 C CA . SER A 1 111 ? 12.118 18.653 15.589 1.00 83.56 111 SER A CA 1
ATOM 857 C C . SER A 1 111 ? 11.633 17.285 15.121 1.00 83.56 111 SER A C 1
ATOM 859 O O . SER A 1 111 ? 12.448 16.377 15.026 1.00 83.56 111 SER A O 1
ATOM 861 N N . ARG A 1 112 ? 10.358 17.162 14.725 1.00 77.31 112 ARG A N 1
ATOM 862 C CA . ARG A 1 112 ? 9.798 15.919 14.169 1.00 77.31 112 ARG A CA 1
ATOM 863 C C . ARG A 1 112 ? 10.395 15.534 12.821 1.00 77.31 112 ARG A C 1
ATOM 865 O O . ARG A 1 112 ? 10.653 14.361 12.578 1.00 77.31 112 ARG A O 1
ATOM 872 N N . LEU A 1 113 ? 10.629 16.514 11.947 1.00 80.50 113 LEU A N 1
ATOM 873 C CA . LEU A 1 113 ? 11.327 16.292 10.678 1.00 80.50 113 LEU A CA 1
ATOM 874 C C . LEU A 1 113 ? 12.736 15.729 10.926 1.00 80.50 113 LEU A C 1
ATOM 876 O O . LEU A 1 113 ? 13.119 14.747 10.295 1.00 80.50 113 LEU A O 1
ATOM 880 N N . LEU A 1 114 ? 13.485 16.324 11.859 1.00 84.62 114 LEU A N 1
ATOM 881 C CA . LEU A 1 114 ? 14.850 15.913 12.200 1.00 84.62 114 LEU A CA 1
ATOM 882 C C . LEU A 1 114 ? 14.900 14.585 12.963 1.00 84.62 114 LEU A C 1
ATOM 884 O O . LEU A 1 114 ? 15.819 13.801 12.751 1.00 84.62 114 LEU A O 1
ATOM 888 N N . SER A 1 115 ? 13.909 14.308 13.811 1.00 83.25 115 SER A N 1
ATOM 889 C CA . SER A 1 115 ? 13.781 13.029 14.514 1.00 83.25 115 SER A CA 1
ATOM 890 C C . SER A 1 115 ? 13.174 11.926 13.647 1.00 83.25 115 SER A C 1
ATOM 892 O O . SER A 1 115 ? 13.016 10.808 14.128 1.00 83.25 115 SER A O 1
ATOM 894 N N . LEU A 1 116 ? 12.817 12.231 12.389 1.00 78.38 116 LEU A N 1
ATOM 895 C CA . LEU A 1 116 ? 12.096 11.336 11.479 1.00 78.38 116 LEU A CA 1
ATOM 896 C C . LEU A 1 116 ? 10.807 10.769 12.104 1.00 78.38 116 LEU A C 1
ATOM 898 O O . LEU A 1 116 ? 10.341 9.695 11.719 1.00 78.38 116 LEU A O 1
ATOM 902 N N . ASP A 1 117 ? 10.222 11.511 13.048 1.00 76.81 117 ASP A N 1
ATOM 903 C CA . ASP A 1 117 ? 8.993 11.159 13.753 1.00 76.81 117 ASP A CA 1
ATOM 904 C C . ASP A 1 117 ? 7.787 11.568 12.903 1.00 76.81 117 ASP A C 1
ATOM 906 O O . ASP A 1 117 ? 7.099 12.581 13.108 1.00 76.81 117 ASP A O 1
ATOM 910 N N . TRP A 1 118 ? 7.611 10.806 11.828 1.00 73.25 118 TRP A N 1
ATOM 911 C CA . TRP A 1 118 ? 6.525 11.004 10.894 1.00 73.25 118 TRP A CA 1
ATOM 912 C C . TRP A 1 118 ? 5.279 10.269 11.370 1.00 73.25 118 TRP A C 1
ATOM 914 O O . TRP A 1 118 ? 5.348 9.065 11.620 1.00 73.25 118 TRP A O 1
ATOM 924 N N . PRO A 1 119 ? 4.115 10.947 11.405 1.00 74.62 119 PRO A N 1
ATOM 925 C CA . PRO A 1 119 ? 2.872 10.264 11.704 1.00 74.62 119 PRO A CA 1
ATOM 926 C C . PRO A 1 119 ? 2.644 9.130 10.708 1.00 74.62 119 PRO A C 1
ATOM 928 O O . PRO A 1 119 ? 2.846 9.292 9.496 1.00 74.62 119 PRO A O 1
ATOM 931 N N . ARG A 1 120 ? 2.174 7.998 11.222 1.00 80.19 120 ARG A N 1
ATOM 932 C CA . ARG A 1 120 ? 1.750 6.834 10.460 1.00 80.19 120 ARG A CA 1
ATOM 933 C C . ARG A 1 120 ? 0.749 7.313 9.416 1.00 80.19 120 ARG A C 1
ATOM 935 O O . ARG A 1 120 ? -0.270 7.936 9.739 1.00 80.19 120 ARG A O 1
ATOM 942 N N . PRO A 1 121 ? 1.019 7.036 8.136 1.00 84.12 121 PRO A N 1
ATOM 943 C CA . PRO A 1 121 ? 0.120 7.443 7.080 1.00 84.12 121 PRO A CA 1
ATOM 944 C C . PRO A 1 121 ? -1.242 6.762 7.269 1.00 84.12 121 PRO A C 1
ATOM 946 O O . PRO A 1 121 ? -1.298 5.615 7.728 1.00 84.12 121 PRO A O 1
ATOM 949 N N . PRO A 1 122 ? -2.341 7.446 6.905 1.00 84.31 122 PRO A N 1
ATOM 950 C CA . PRO A 1 122 ? -3.680 6.928 7.118 1.00 84.31 122 PRO A CA 1
ATOM 951 C C . PRO A 1 122 ? -3.893 5.655 6.307 1.00 84.31 122 PRO A C 1
ATOM 953 O O . PRO A 1 122 ? -3.522 5.571 5.130 1.00 84.31 122 PRO A O 1
ATOM 956 N N . LEU A 1 123 ? -4.512 4.677 6.952 1.00 89.62 123 LEU A N 1
ATOM 957 C CA . LEU A 1 123 ? -4.836 3.396 6.362 1.00 89.62 123 LEU A CA 1
ATOM 958 C C . LEU A 1 123 ? -6.112 3.489 5.513 1.00 89.62 123 LEU A C 1
ATOM 960 O O . LEU A 1 123 ? -7.092 4.132 5.891 1.00 89.62 123 LEU A O 1
ATOM 964 N N . ARG A 1 124 ? -6.097 2.861 4.334 1.00 90.06 124 ARG A N 1
ATOM 965 C CA . ARG A 1 124 ? -7.217 2.861 3.382 1.00 90.06 124 ARG A CA 1
ATOM 966 C C . ARG A 1 124 ? -7.508 1.466 2.858 1.00 90.06 124 ARG A C 1
ATOM 968 O O . ARG A 1 124 ? -6.583 0.737 2.507 1.00 90.06 124 ARG A O 1
ATOM 975 N N . ARG A 1 125 ? -8.800 1.150 2.741 1.00 91.94 125 ARG A N 1
ATOM 976 C CA . ARG A 1 125 ? -9.309 -0.081 2.129 1.00 91.94 125 ARG A CA 1
ATOM 977 C C . ARG A 1 125 ? -9.837 0.194 0.722 1.00 91.94 125 ARG A C 1
ATOM 979 O O . ARG A 1 125 ? -10.573 1.159 0.512 1.00 91.94 125 ARG A O 1
ATOM 986 N N . TYR A 1 126 ? -9.503 -0.680 -0.217 1.00 92.19 126 TYR A N 1
ATOM 987 C CA . TYR A 1 126 ? -10.034 -0.683 -1.576 1.00 92.19 126 TYR A CA 1
ATOM 988 C C . TYR A 1 126 ? -10.612 -2.062 -1.925 1.00 92.19 126 TYR A C 1
ATOM 990 O O . TYR A 1 126 ? -10.177 -3.072 -1.358 1.00 92.19 126 TYR A O 1
ATOM 998 N N . PRO A 1 127 ? -11.577 -2.131 -2.860 1.00 92.75 127 PRO A N 1
ATOM 999 C CA . PRO A 1 127 ? -12.101 -3.403 -3.344 1.00 92.75 127 PRO A CA 1
ATOM 1000 C C . PRO A 1 127 ? -10.989 -4.324 -3.885 1.00 92.75 127 PRO A C 1
ATOM 1002 O O . PRO A 1 127 ? -10.027 -3.829 -4.477 1.00 92.75 127 PRO A O 1
ATOM 1005 N N . PRO A 1 128 ? -11.113 -5.654 -3.732 1.00 94.25 128 PRO A N 1
ATOM 1006 C CA . PRO A 1 128 ? -10.104 -6.625 -4.158 1.00 94.25 128 PRO A CA 1
ATOM 1007 C C . PRO A 1 128 ? -10.176 -6.900 -5.669 1.00 94.25 128 PRO A C 1
ATOM 1009 O O . PRO A 1 128 ? -10.461 -8.013 -6.102 1.00 94.25 128 PRO A O 1
ATOM 1012 N N . ASN A 1 129 ? -9.955 -5.881 -6.497 1.00 95.75 129 ASN A N 1
ATOM 1013 C CA . ASN A 1 129 ? -9.866 -6.039 -7.948 1.00 95.75 129 ASN A CA 1
ATOM 1014 C C . ASN A 1 129 ? -8.623 -5.344 -8.506 1.00 95.75 129 ASN A C 1
ATOM 1016 O O . ASN A 1 129 ? -8.089 -4.417 -7.894 1.00 95.75 129 ASN A O 1
ATOM 1020 N N . LEU A 1 130 ? -8.175 -5.800 -9.679 1.00 97.12 130 LEU A N 1
ATOM 1021 C CA . LEU A 1 130 ? -6.938 -5.331 -10.303 1.00 97.12 130 LEU A CA 1
ATOM 1022 C C . LEU A 1 130 ? -6.950 -3.817 -10.543 1.00 97.12 130 LEU A C 1
ATOM 1024 O O . LEU A 1 130 ? -5.970 -3.149 -10.245 1.00 97.12 130 LEU A O 1
ATOM 1028 N N . LEU A 1 131 ? -8.078 -3.259 -10.994 1.00 97.62 131 LEU A N 1
ATOM 1029 C CA . LEU A 1 131 ? -8.213 -1.818 -11.217 1.00 97.62 131 LEU A CA 1
ATOM 1030 C C . LEU A 1 131 ? -7.991 -1.021 -9.924 1.00 97.62 131 LEU A C 1
ATOM 1032 O O . LEU A 1 131 ? -7.217 -0.066 -9.897 1.00 97.62 131 LEU A O 1
ATOM 1036 N N . SER A 1 132 ? -8.657 -1.425 -8.843 1.00 95.69 132 SER A N 1
ATOM 1037 C CA . SER A 1 132 ? -8.539 -0.778 -7.536 1.00 95.69 132 SER A CA 1
ATOM 1038 C C . SER A 1 132 ? -7.127 -0.917 -6.980 1.00 95.69 132 SER A C 1
ATOM 1040 O O . SER A 1 132 ? -6.606 0.052 -6.438 1.00 95.69 132 SER A O 1
ATOM 1042 N N . LEU A 1 133 ? -6.492 -2.078 -7.167 1.00 97.44 133 LEU A N 1
ATOM 1043 C CA . LEU A 1 133 ? -5.097 -2.307 -6.804 1.00 97.44 133 LEU A CA 1
ATOM 1044 C C . LEU A 1 133 ? -4.158 -1.363 -7.565 1.00 97.44 133 LEU A C 1
ATOM 1046 O O . LEU A 1 133 ? -3.374 -0.654 -6.942 1.00 97.44 133 LEU A O 1
ATOM 1050 N N . THR A 1 134 ? -4.269 -1.289 -8.892 1.00 97.69 134 THR A N 1
ATOM 1051 C CA . THR A 1 134 ? -3.448 -0.400 -9.724 1.00 97.69 134 THR A CA 1
ATOM 1052 C C . THR A 1 134 ? -3.616 1.060 -9.315 1.00 97.69 134 THR A C 1
ATOM 1054 O O . THR A 1 134 ? -2.625 1.757 -9.099 1.00 97.69 134 THR A O 1
ATOM 1057 N N . LEU A 1 135 ? -4.856 1.527 -9.138 1.00 96.94 135 LEU A N 1
ATOM 1058 C CA . LEU A 1 135 ? -5.132 2.891 -8.677 1.00 96.94 135 LEU A CA 1
ATOM 1059 C C . LEU A 1 135 ? -4.569 3.148 -7.275 1.00 96.94 135 LEU A C 1
ATOM 1061 O O . LEU A 1 135 ? -4.052 4.233 -7.002 1.00 96.94 135 LEU A O 1
ATOM 1065 N N . ALA A 1 136 ? -4.650 2.159 -6.387 1.00 95.19 136 ALA A N 1
ATOM 1066 C CA . ALA A 1 136 ? -4.110 2.236 -5.040 1.00 95.19 136 ALA A CA 1
ATOM 1067 C C . ALA A 1 136 ? -2.573 2.341 -5.056 1.00 95.19 136 ALA A C 1
ATOM 1069 O O . ALA A 1 136 ? -2.030 3.223 -4.385 1.00 95.19 136 ALA A O 1
ATOM 1070 N N . CYS A 1 137 ? -1.891 1.545 -5.888 1.00 96.62 137 CYS A N 1
ATOM 1071 C CA . CYS A 1 137 ? -0.447 1.627 -6.118 1.00 96.62 137 CYS A CA 1
ATOM 1072 C C . CYS A 1 137 ? -0.042 2.994 -6.678 1.00 96.62 137 CYS A C 1
ATOM 1074 O O . CYS A 1 137 ? 0.792 3.671 -6.081 1.00 96.62 137 CYS A O 1
ATOM 1076 N N . LEU A 1 138 ? -0.679 3.450 -7.763 1.00 96.25 138 LEU A N 1
ATOM 1077 C CA . LEU A 1 138 ? -0.405 4.759 -8.371 1.00 96.25 138 LEU A CA 1
ATOM 1078 C C . LEU A 1 138 ? -0.614 5.903 -7.377 1.00 96.25 138 LEU A C 1
ATOM 1080 O O . LEU A 1 138 ? 0.167 6.849 -7.325 1.00 96.25 138 LEU A O 1
ATOM 1084 N N . ARG A 1 139 ? -1.658 5.823 -6.548 1.00 94.19 139 ARG A N 1
ATOM 1085 C CA . ARG A 1 139 ? -1.925 6.836 -5.525 1.00 94.19 139 ARG A CA 1
ATOM 1086 C C . ARG A 1 139 ? -0.874 6.832 -4.421 1.00 94.19 139 ARG A C 1
ATOM 1088 O O . ARG A 1 139 ? -0.503 7.913 -3.963 1.00 94.19 139 ARG A O 1
ATOM 1095 N N . ALA A 1 140 ? -0.434 5.656 -3.980 1.00 93.94 140 ALA A N 1
ATOM 1096 C CA . ALA A 1 140 ? 0.615 5.515 -2.976 1.00 93.94 140 ALA A CA 1
ATOM 1097 C C . ALA A 1 140 ? 1.946 6.090 -3.484 1.00 93.94 140 ALA A C 1
ATOM 1099 O O . ALA A 1 140 ? 2.637 6.791 -2.749 1.00 93.94 140 ALA A O 1
ATOM 1100 N N . THR A 1 141 ? 2.260 5.881 -4.764 1.00 95.69 141 THR A N 1
ATOM 1101 C CA . THR A 1 141 ? 3.543 6.262 -5.371 1.00 95.69 141 THR A CA 1
ATOM 1102 C C . THR A 1 141 ? 3.508 7.586 -6.144 1.00 95.69 141 THR A C 1
ATOM 1104 O O . THR A 1 141 ? 4.531 8.007 -6.684 1.00 95.69 141 THR A O 1
ATOM 1107 N N . ARG A 1 142 ? 2.372 8.302 -6.148 1.00 95.25 142 ARG A N 1
ATOM 1108 C CA . ARG A 1 142 ? 2.145 9.532 -6.937 1.00 95.25 142 ARG A CA 1
ATOM 1109 C C . ARG A 1 142 ? 3.215 10.608 -6.770 1.00 95.25 142 ARG A C 1
ATOM 1111 O O . ARG A 1 142 ? 3.541 11.293 -7.730 1.00 95.25 142 ARG A O 1
ATOM 1118 N N . TRP A 1 143 ? 3.754 10.769 -5.562 1.00 93.94 143 TRP A N 1
ATOM 1119 C CA . TRP A 1 143 ? 4.772 11.784 -5.293 1.00 93.94 143 TRP A CA 1
ATOM 1120 C C . TRP A 1 143 ? 6.129 11.393 -5.869 1.00 93.94 143 TRP A C 1
ATOM 1122 O O . TRP A 1 143 ? 6.831 12.256 -6.379 1.00 93.94 143 TRP A O 1
ATOM 1132 N N . GLY A 1 144 ? 6.464 10.102 -5.857 1.00 94.62 144 GLY A N 1
ATOM 1133 C CA . GLY A 1 144 ? 7.656 9.600 -6.535 1.00 94.62 144 GLY A CA 1
ATOM 1134 C C . GLY A 1 144 ? 7.520 9.670 -8.057 1.00 94.62 144 GLY A C 1
ATOM 1135 O O . GLY A 1 144 ? 8.455 10.099 -8.722 1.00 94.62 144 GLY A O 1
ATOM 1136 N N . LEU A 1 145 ? 6.331 9.373 -8.602 1.00 95.88 145 LEU A N 1
ATOM 1137 C CA . LEU A 1 145 ? 6.034 9.563 -10.030 1.00 95.88 145 LEU A CA 1
ATOM 1138 C C . LEU A 1 145 ? 6.170 11.036 -10.438 1.00 95.88 145 LEU A C 1
ATOM 1140 O O . LEU A 1 145 ? 6.818 11.339 -11.437 1.00 95.88 145 LEU A O 1
ATOM 1144 N N . LEU A 1 146 ? 5.602 11.955 -9.649 1.00 96.88 146 LEU A N 1
ATOM 1145 C CA . LEU A 1 146 ? 5.710 13.393 -9.892 1.00 96.88 146 LEU A CA 1
ATOM 1146 C C . LEU A 1 146 ? 7.162 13.874 -9.796 1.00 96.88 146 LEU A C 1
ATOM 1148 O O . LEU A 1 146 ? 7.613 14.603 -10.672 1.00 96.88 146 LEU A O 1
ATOM 1152 N N . ALA A 1 147 ? 7.905 13.448 -8.772 1.00 95.94 147 ALA A N 1
ATOM 1153 C CA . ALA A 1 147 ? 9.317 13.788 -8.626 1.00 95.94 147 ALA A CA 1
ATOM 1154 C C . ALA A 1 147 ? 10.145 13.265 -9.809 1.00 95.94 147 ALA A C 1
ATOM 1156 O O . ALA A 1 147 ? 10.919 14.020 -10.393 1.00 95.94 147 ALA A O 1
ATOM 1157 N N . GLY A 1 148 ? 9.929 12.011 -10.219 1.00 96.69 148 GLY A N 1
ATOM 1158 C CA . GLY A 1 148 ? 10.570 11.424 -11.395 1.00 96.69 148 GLY A CA 1
ATOM 1159 C C . GLY A 1 148 ? 10.265 12.204 -12.674 1.00 96.69 148 GLY A C 1
ATOM 1160 O O . GLY A 1 148 ? 11.174 12.459 -13.461 1.00 96.69 148 GLY A O 1
ATOM 1161 N N . MET A 1 149 ? 9.017 12.648 -12.852 1.00 97.81 149 MET A N 1
ATOM 1162 C CA . MET A 1 149 ? 8.612 13.496 -13.977 1.00 97.81 149 MET A CA 1
ATOM 1163 C C . MET A 1 149 ? 9.304 14.866 -13.942 1.00 97.81 149 MET A C 1
ATOM 1165 O O . MET A 1 149 ? 9.867 15.287 -14.946 1.00 97.81 149 MET A O 1
ATOM 1169 N N . ILE A 1 150 ? 9.320 15.546 -12.790 1.00 97.81 150 ILE A N 1
ATOM 1170 C CA . ILE A 1 150 ? 9.979 16.853 -12.634 1.00 97.81 150 ILE A CA 1
ATOM 1171 C C . ILE A 1 150 ? 11.471 16.744 -12.958 1.00 97.81 150 ILE A C 1
ATOM 1173 O O . ILE A 1 150 ? 11.977 17.522 -13.764 1.00 97.81 150 ILE A O 1
ATOM 1177 N N . VAL A 1 151 ? 12.167 15.758 -12.381 1.00 97.94 151 VAL A N 1
ATOM 1178 C CA . VAL A 1 151 ? 13.591 15.511 -12.662 1.00 97.94 151 VAL A CA 1
ATOM 1179 C C . VAL A 1 151 ? 13.806 15.233 -14.148 1.00 97.94 151 VAL A C 1
ATOM 1181 O O . VAL A 1 151 ? 14.745 15.763 -14.736 1.00 97.94 151 VAL A O 1
ATOM 1184 N N . SER A 1 152 ? 12.911 14.467 -14.772 1.00 96.75 152 SER A N 1
ATOM 1185 C CA . SER A 1 152 ? 12.994 14.166 -16.201 1.00 96.75 152 SER A CA 1
ATOM 1186 C C . SER A 1 152 ? 12.855 15.417 -17.074 1.00 96.75 152 SER A C 1
ATOM 1188 O O . SER A 1 152 ? 13.652 15.627 -17.986 1.00 96.75 152 SER A O 1
ATOM 1190 N N . CYS A 1 153 ? 11.901 16.298 -16.763 1.00 96.88 153 CYS A N 1
ATOM 1191 C CA . CYS A 1 153 ? 11.738 17.577 -17.456 1.00 96.88 153 CYS A CA 1
ATOM 1192 C C . CYS A 1 153 ? 12.961 18.490 -17.283 1.00 96.88 153 CYS A C 1
ATOM 1194 O O . CYS A 1 153 ? 13.400 19.119 -18.246 1.00 96.88 153 CYS A O 1
ATOM 1196 N N . LEU A 1 154 ? 13.536 18.546 -16.077 1.00 97.25 154 LEU A N 1
ATOM 1197 C CA . LEU A 1 154 ? 14.752 19.321 -15.812 1.00 97.25 154 LEU A CA 1
ATOM 1198 C C . LEU A 1 154 ? 15.947 18.783 -16.612 1.00 97.25 154 LEU A C 1
ATOM 1200 O O . LEU A 1 154 ? 16.674 19.564 -17.221 1.00 97.25 154 LEU A O 1
ATOM 1204 N N . LEU A 1 155 ? 16.123 17.460 -16.677 1.00 95.88 155 LEU A N 1
ATOM 1205 C CA . LEU A 1 155 ? 17.163 16.839 -17.503 1.00 95.88 155 LEU A CA 1
ATOM 1206 C C . LEU A 1 155 ? 16.946 17.110 -18.994 1.00 95.88 155 LEU A C 1
ATOM 1208 O O . LEU A 1 155 ? 17.906 17.401 -19.705 1.00 95.88 155 LEU A O 1
ATOM 1212 N N . ALA A 1 156 ? 15.699 17.072 -19.466 1.00 94.31 156 ALA A N 1
ATOM 1213 C CA . ALA A 1 156 ? 15.376 17.348 -20.863 1.00 94.31 156 ALA A CA 1
ATOM 1214 C C . ALA A 1 156 ? 15.725 18.796 -21.234 1.00 94.31 156 ALA A C 1
ATOM 1216 O O . ALA A 1 156 ? 16.289 19.043 -22.304 1.00 94.31 156 ALA A O 1
ATOM 1217 N N . LEU A 1 157 ? 15.459 19.744 -20.328 1.00 94.88 157 LEU A N 1
ATOM 1218 C CA . LEU A 1 157 ? 15.867 21.138 -20.477 1.00 94.88 157 LEU A CA 1
ATOM 1219 C C . LEU A 1 157 ? 17.394 21.264 -20.559 1.00 94.88 157 LEU A C 1
ATOM 1221 O O . LEU A 1 157 ? 17.895 21.875 -21.500 1.00 94.88 157 LEU A O 1
ATOM 1225 N N . VAL A 1 158 ? 18.134 20.639 -19.636 1.00 94.88 158 VAL A N 1
ATOM 1226 C CA . VAL A 1 158 ? 19.610 20.649 -19.643 1.00 94.88 158 VAL A CA 1
ATOM 1227 C C . VAL A 1 158 ? 20.158 20.073 -20.948 1.00 94.88 158 VAL A C 1
ATOM 1229 O O . VAL A 1 158 ? 21.016 20.690 -21.578 1.00 94.88 158 VAL A O 1
ATOM 1232 N N . PHE A 1 159 ? 19.640 18.929 -21.401 1.00 93.50 159 PHE A N 1
ATOM 1233 C CA . PHE A 1 159 ? 20.079 18.308 -22.652 1.00 93.50 159 PHE A CA 1
ATOM 1234 C C . PHE A 1 159 ? 19.795 19.205 -23.860 1.00 93.50 159 PHE A C 1
ATOM 1236 O O . PHE A 1 159 ? 20.637 19.344 -24.748 1.00 93.50 159 PHE A O 1
ATOM 1243 N N . THR A 1 160 ? 18.635 19.864 -23.878 1.00 91.75 160 THR A N 1
ATOM 1244 C CA . THR A 1 160 ? 18.273 20.816 -24.934 1.00 91.75 160 THR A CA 1
ATOM 1245 C C . THR A 1 160 ? 19.216 22.021 -24.944 1.00 91.75 160 THR A C 1
ATOM 1247 O O . THR A 1 160 ? 19.709 22.389 -26.008 1.00 91.75 160 THR A O 1
ATOM 1250 N N . MET A 1 161 ? 19.538 22.590 -23.776 1.00 93.00 161 MET A N 1
ATOM 1251 C CA . MET A 1 161 ? 20.481 23.712 -23.646 1.00 93.00 161 MET A CA 1
ATOM 1252 C C . MET A 1 161 ? 21.908 23.348 -24.074 1.00 93.00 161 MET A C 1
ATOM 1254 O O . MET A 1 161 ? 22.632 24.201 -24.575 1.00 93.00 161 MET A O 1
ATOM 1258 N N . GLN A 1 162 ? 22.302 22.082 -23.929 1.00 91.81 162 GLN A N 1
ATOM 1259 C CA . GLN A 1 162 ? 23.582 21.560 -24.421 1.00 91.81 162 GLN A CA 1
ATOM 1260 C C . GLN A 1 162 ? 23.584 21.266 -25.933 1.00 91.81 162 GLN A C 1
ATOM 1262 O O . GLN A 1 162 ? 24.562 20.739 -26.459 1.00 91.81 162 GLN A O 1
ATOM 1267 N N . GLY A 1 163 ? 22.497 21.575 -26.646 1.00 88.88 163 GLY A N 1
ATOM 1268 C CA . GLY A 1 163 ? 22.389 21.383 -28.091 1.00 88.88 163 GLY A CA 1
ATOM 1269 C C . GLY A 1 163 ? 22.096 19.944 -28.519 1.00 88.88 163 GLY A C 1
ATOM 1270 O O . GLY A 1 163 ? 22.031 19.677 -29.718 1.00 88.88 163 GLY A O 1
ATOM 1271 N N . LEU A 1 164 ? 21.852 19.010 -27.587 1.00 85.00 164 LEU A N 1
ATOM 1272 C CA . LEU A 1 164 ? 21.570 17.605 -27.926 1.00 85.00 164 LEU A CA 1
ATOM 1273 C C . LEU A 1 164 ? 20.305 17.454 -28.783 1.00 85.00 164 LEU A C 1
ATOM 1275 O O . LEU A 1 164 ? 20.256 16.567 -29.634 1.00 85.00 164 LEU A O 1
ATOM 1279 N N . GLY A 1 165 ? 19.327 18.352 -28.622 1.00 77.00 165 GLY A N 1
ATOM 1280 C CA . GLY A 1 165 ? 18.104 18.379 -29.432 1.00 77.00 165 GLY A CA 1
ATOM 1281 C C . GLY A 1 165 ? 18.296 18.831 -30.884 1.00 77.00 165 GLY A C 1
ATOM 1282 O O . GLY A 1 165 ? 17.437 18.554 -31.712 1.00 77.00 165 GLY A O 1
ATOM 1283 N N . GLN A 1 166 ? 19.413 19.492 -31.208 1.00 79.44 166 GLN A N 1
ATOM 1284 C CA . GLN A 1 166 ? 19.743 19.926 -32.574 1.00 79.44 166 GLN A CA 1
ATOM 1285 C C . GLN A 1 166 ? 2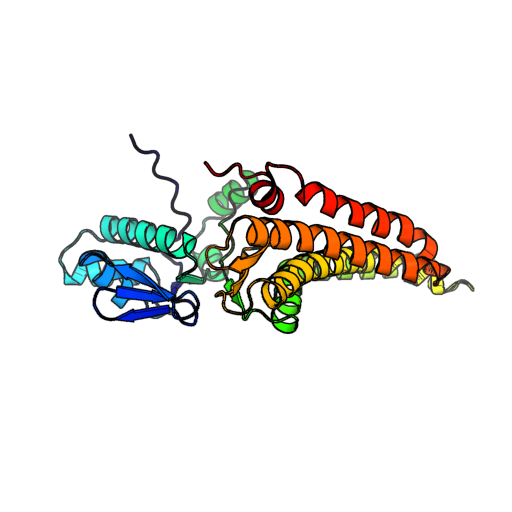0.628 18.914 -33.316 1.00 79.44 166 GLN A C 1
ATOM 1287 O O . GLN A 1 166 ? 20.904 19.071 -34.504 1.00 79.44 166 GLN A O 1
ATOM 1292 N N . THR A 1 167 ? 21.089 17.867 -32.628 1.00 76.50 167 THR A N 1
ATOM 1293 C CA . THR A 1 167 ? 21.878 16.803 -33.255 1.00 76.50 167 THR A CA 1
ATOM 1294 C C . THR A 1 167 ? 20.980 15.861 -34.061 1.00 76.50 167 THR A C 1
ATOM 1296 O O . THR A 1 167 ? 19.809 15.682 -33.736 1.00 76.50 167 THR A O 1
ATOM 1299 N N . ALA A 1 168 ? 21.539 15.160 -35.056 1.00 64.88 168 ALA A N 1
ATOM 1300 C CA . ALA A 1 168 ? 20.836 14.125 -35.833 1.00 64.88 168 ALA A CA 1
ATOM 1301 C C . ALA A 1 168 ? 20.301 12.938 -34.989 1.00 64.88 168 ALA A C 1
ATOM 1303 O O . ALA A 1 168 ? 19.677 12.026 -35.519 1.00 64.88 168 ALA A O 1
ATOM 1304 N N . ASN A 1 169 ? 20.536 12.939 -33.672 1.00 72.75 169 ASN A N 1
ATOM 1305 C CA . ASN A 1 169 ? 20.171 11.892 -32.726 1.00 72.75 169 ASN A CA 1
ATOM 1306 C C . ASN A 1 169 ? 19.158 12.402 -31.689 1.00 72.75 169 ASN A C 1
ATOM 1308 O O . ASN A 1 169 ? 19.394 12.298 -30.485 1.00 72.75 169 ASN A O 1
ATOM 1312 N N . GLY A 1 170 ? 18.023 12.945 -32.144 1.00 71.12 170 GLY A N 1
ATOM 1313 C CA . GLY A 1 170 ? 16.959 13.466 -31.268 1.00 71.12 170 GLY A CA 1
ATOM 1314 C C . GLY A 1 170 ? 16.435 12.454 -30.236 1.00 71.12 170 GLY A C 1
ATOM 1315 O O . GLY A 1 170 ? 15.984 12.843 -29.161 1.00 71.12 170 GLY A O 1
ATOM 1316 N N . TRP A 1 171 ? 16.598 11.152 -30.493 1.00 80.00 171 TRP A N 1
ATOM 1317 C CA . TRP A 1 171 ? 16.294 10.071 -29.550 1.00 80.00 171 TRP A CA 1
ATOM 1318 C C . TRP A 1 171 ? 17.103 10.150 -28.242 1.00 80.00 171 TRP A C 1
ATOM 1320 O O . TRP A 1 171 ? 16.642 9.665 -27.214 1.00 80.00 171 TRP A O 1
ATOM 1330 N N . LYS A 1 172 ? 18.260 10.831 -28.218 1.00 82.19 172 LYS A N 1
ATOM 1331 C CA . LYS A 1 172 ? 19.034 11.063 -26.984 1.00 82.19 172 LYS A CA 1
ATOM 1332 C C . LYS A 1 172 ? 18.269 11.892 -25.950 1.00 82.19 172 LYS A C 1
ATOM 1334 O O . LYS A 1 172 ? 18.529 11.749 -24.758 1.00 82.19 172 LYS A O 1
ATOM 1339 N N . LEU A 1 173 ? 17.300 12.712 -26.374 1.00 84.75 173 LEU A N 1
ATOM 1340 C CA . LEU A 1 173 ? 16.397 13.404 -25.450 1.00 84.75 173 LEU A CA 1
ATOM 1341 C C . LEU A 1 173 ? 15.501 12.424 -24.678 1.00 84.75 173 LEU A C 1
ATOM 1343 O O . LEU A 1 173 ? 15.096 12.738 -23.562 1.00 84.75 173 LEU A O 1
ATOM 1347 N N . ALA A 1 174 ? 15.242 11.220 -25.201 1.00 86.81 174 ALA A N 1
ATOM 1348 C CA . ALA A 1 174 ? 14.470 10.203 -24.489 1.00 86.81 174 ALA A CA 1
ATOM 1349 C C . ALA A 1 174 ? 15.173 9.730 -23.205 1.00 86.81 174 ALA A C 1
ATOM 1351 O O . ALA A 1 174 ? 14.498 9.406 -22.228 1.00 86.81 174 ALA A O 1
ATOM 1352 N N . TYR A 1 175 ? 16.512 9.773 -23.145 1.00 89.44 175 TYR A N 1
ATOM 1353 C CA . TYR A 1 175 ? 17.256 9.440 -21.924 1.00 89.44 175 TYR A CA 1
ATOM 1354 C C . TYR A 1 175 ? 16.990 10.403 -20.769 1.00 89.44 175 TYR A C 1
ATOM 1356 O O . TYR A 1 175 ? 17.126 10.007 -19.613 1.00 89.44 175 TYR A O 1
ATOM 1364 N N . ALA A 1 176 ? 16.556 11.635 -21.046 1.00 92.94 176 ALA A N 1
ATOM 1365 C CA . ALA A 1 176 ? 16.142 12.546 -19.988 1.00 92.94 176 ALA A CA 1
ATOM 1366 C C . ALA A 1 176 ? 14.940 12.004 -19.198 1.00 92.94 176 ALA A C 1
ATOM 1368 O O . ALA A 1 176 ? 14.814 12.294 -18.015 1.00 92.94 176 ALA A O 1
ATOM 1369 N N . PHE A 1 177 ? 14.098 11.168 -19.817 1.00 93.56 177 PHE A N 1
ATOM 1370 C CA . PHE A 1 177 ? 12.936 10.542 -19.180 1.00 93.56 177 PHE A CA 1
ATOM 1371 C C . PHE A 1 177 ? 13.253 9.242 -18.440 1.00 93.56 177 PHE A C 1
ATOM 1373 O O . PHE A 1 177 ? 12.357 8.631 -17.853 1.00 93.56 177 PHE A O 1
ATOM 1380 N N . LEU A 1 178 ? 14.522 8.827 -18.413 1.00 92.56 178 LEU A N 1
ATOM 1381 C CA . LEU A 1 178 ? 14.943 7.605 -17.743 1.00 92.56 178 LEU A CA 1
ATOM 1382 C C . LEU A 1 178 ? 14.544 7.550 -16.252 1.00 92.56 178 LEU A C 1
ATOM 1384 O O . LEU A 1 178 ? 14.041 6.505 -15.840 1.00 92.56 178 LEU A O 1
ATOM 1388 N N . PRO A 1 179 ? 14.671 8.621 -15.437 1.00 94.81 179 PRO A N 1
ATOM 1389 C CA . PRO A 1 179 ? 14.242 8.581 -14.036 1.00 94.81 179 PRO A CA 1
ATOM 1390 C C . PRO A 1 179 ? 12.749 8.275 -13.878 1.00 94.81 179 PRO A C 1
ATOM 1392 O O . PRO A 1 179 ? 12.368 7.466 -13.031 1.00 94.81 179 PRO A O 1
ATOM 1395 N N . PHE A 1 180 ? 11.900 8.887 -14.710 1.00 95.50 180 PHE A N 1
ATOM 1396 C CA . PHE A 1 180 ? 10.464 8.621 -14.703 1.00 95.50 180 PHE A CA 1
ATOM 1397 C C . PHE A 1 180 ? 10.152 7.186 -15.146 1.00 95.50 180 PHE A C 1
ATOM 1399 O O . PHE A 1 180 ? 9.374 6.505 -14.480 1.00 95.50 180 PHE A O 1
ATOM 1406 N N . ILE A 1 181 ? 10.791 6.705 -16.217 1.00 92.62 181 ILE A N 1
ATOM 1407 C CA . ILE A 1 181 ? 10.606 5.339 -16.734 1.00 92.62 181 ILE A CA 1
ATOM 1408 C C . ILE A 1 181 ? 11.029 4.294 -15.695 1.00 92.62 181 ILE A C 1
ATOM 1410 O O . ILE A 1 181 ? 10.282 3.352 -15.440 1.00 92.62 181 ILE A O 1
ATOM 1414 N N . LEU A 1 182 ? 12.187 4.472 -15.053 1.00 92.75 182 LEU A N 1
ATOM 1415 C CA . LEU A 1 182 ? 12.666 3.577 -13.998 1.00 92.75 182 LEU A CA 1
ATOM 1416 C C . LEU A 1 182 ? 11.701 3.539 -12.810 1.00 92.75 182 LEU A C 1
ATOM 1418 O O . LEU A 1 182 ? 11.392 2.465 -12.293 1.00 92.75 182 LEU A O 1
ATOM 1422 N N . PHE A 1 183 ? 11.183 4.697 -12.393 1.00 95.12 183 PHE A N 1
ATOM 1423 C CA . PHE A 1 183 ? 10.207 4.747 -11.309 1.00 95.12 183 PHE A CA 1
ATOM 1424 C C . PHE A 1 183 ? 8.880 4.088 -11.712 1.00 95.12 183 PHE A C 1
ATOM 1426 O O . PHE A 1 183 ? 8.293 3.346 -10.927 1.00 95.12 183 PHE A O 1
ATOM 1433 N N . LEU A 1 184 ? 8.420 4.297 -12.947 1.00 95.56 184 LEU A N 1
ATOM 1434 C CA . LEU A 1 184 ? 7.224 3.648 -13.479 1.00 95.56 184 LEU A CA 1
ATOM 1435 C C . LEU A 1 184 ? 7.383 2.120 -13.553 1.00 95.56 184 LEU A C 1
ATOM 1437 O O . LEU A 1 184 ? 6.446 1.392 -13.214 1.00 95.56 184 LEU A O 1
ATOM 1441 N N . ALA A 1 185 ? 8.565 1.628 -13.931 1.00 94.44 185 ALA A N 1
ATOM 1442 C CA . ALA A 1 185 ? 8.890 0.204 -13.902 1.00 94.44 185 ALA A CA 1
ATOM 1443 C C . ALA A 1 185 ? 8.804 -0.351 -12.471 1.00 94.44 185 ALA A C 1
ATOM 1445 O O . ALA A 1 185 ? 8.111 -1.340 -12.243 1.00 94.44 185 ALA A O 1
ATOM 1446 N N . LEU A 1 186 ? 9.380 0.343 -11.482 1.00 93.38 186 LEU A N 1
ATOM 1447 C CA . LEU A 1 186 ? 9.274 -0.043 -10.070 1.00 93.38 186 LEU A CA 1
ATOM 1448 C C . LEU A 1 186 ? 7.815 -0.100 -9.582 1.00 93.38 186 LEU A C 1
ATOM 1450 O O . LEU A 1 186 ? 7.423 -1.046 -8.901 1.00 93.38 186 LEU A O 1
ATOM 1454 N N . VAL A 1 187 ? 6.983 0.882 -9.945 1.00 96.25 187 VAL A N 1
ATOM 1455 C CA . VAL A 1 187 ? 5.547 0.854 -9.611 1.00 96.25 187 VAL A CA 1
ATOM 1456 C C . VAL A 1 187 ? 4.857 -0.343 -10.267 1.00 96.25 187 VAL A C 1
ATOM 1458 O O . VAL A 1 187 ? 4.039 -1.006 -9.629 1.00 96.25 187 VAL A O 1
ATOM 1461 N N . SER A 1 188 ? 5.210 -0.651 -11.514 1.00 96.69 188 SER A N 1
ATOM 1462 C CA . SER A 1 188 ? 4.675 -1.807 -12.238 1.00 96.69 188 SER A CA 1
ATOM 1463 C C . SER A 1 188 ? 5.050 -3.119 -11.550 1.00 96.69 188 SER A C 1
ATOM 1465 O O . SER A 1 188 ? 4.202 -3.994 -11.403 1.00 96.69 188 SER A O 1
ATOM 1467 N N . HIS A 1 189 ? 6.278 -3.235 -11.043 1.00 95.56 189 HIS A N 1
ATOM 1468 C CA . HIS A 1 189 ? 6.738 -4.397 -10.283 1.00 95.56 189 HIS A CA 1
ATOM 1469 C C . HIS A 1 189 ? 5.904 -4.620 -9.012 1.00 95.56 189 HIS A C 1
ATOM 1471 O O . HIS A 1 189 ? 5.455 -5.736 -8.753 1.00 95.56 189 HIS A O 1
ATOM 1477 N N . ILE A 1 190 ? 5.613 -3.549 -8.263 1.00 95.88 190 ILE A N 1
ATOM 1478 C CA . ILE A 1 190 ? 4.729 -3.604 -7.085 1.00 95.88 190 ILE A CA 1
ATOM 1479 C C . ILE A 1 190 ? 3.314 -4.048 -7.485 1.00 95.88 190 ILE A C 1
ATOM 1481 O O . ILE A 1 190 ? 2.713 -4.876 -6.805 1.00 95.88 190 ILE A O 1
ATOM 1485 N N . ILE A 1 191 ? 2.782 -3.536 -8.602 1.00 97.94 191 ILE A N 1
ATOM 1486 C CA . ILE A 1 191 ? 1.465 -3.951 -9.109 1.00 97.94 191 ILE A CA 1
ATOM 1487 C C . ILE A 1 191 ? 1.458 -5.446 -9.429 1.00 97.94 191 ILE A C 1
ATOM 1489 O O . ILE A 1 191 ? 0.539 -6.135 -8.998 1.00 97.94 191 ILE A O 1
ATOM 1493 N N . PHE A 1 192 ? 2.465 -5.960 -10.143 1.00 98.25 192 PHE A N 1
ATOM 1494 C CA . PHE A 1 192 ? 2.564 -7.390 -10.444 1.00 98.25 192 PHE A CA 1
ATOM 1495 C C . PHE A 1 192 ? 2.684 -8.240 -9.178 1.00 98.25 192 PHE A C 1
ATOM 1497 O O . PHE A 1 192 ? 2.026 -9.273 -9.081 1.00 98.25 192 PHE A O 1
ATOM 1504 N N . HIS A 1 193 ? 3.461 -7.784 -8.194 1.00 98.25 193 HIS A N 1
ATOM 1505 C CA . HIS A 1 193 ? 3.614 -8.463 -6.913 1.00 98.25 193 HIS A CA 1
ATOM 1506 C C . HIS A 1 193 ? 2.272 -8.617 -6.185 1.00 98.25 193 HIS A C 1
ATOM 1508 O O . HIS A 1 193 ? 1.825 -9.724 -5.894 1.00 98.25 193 HIS A O 1
ATOM 1514 N N . GLU A 1 194 ? 1.558 -7.517 -5.972 1.00 98.00 194 GLU A N 1
ATOM 1515 C CA . GLU A 1 194 ? 0.260 -7.560 -5.296 1.00 98.00 194 GLU A CA 1
ATOM 1516 C C . GLU A 1 194 ? -0.824 -8.251 -6.139 1.00 98.00 194 GLU A C 1
ATOM 1518 O O . GLU A 1 194 ? -1.711 -8.921 -5.605 1.00 98.00 194 GLU A O 1
ATOM 1523 N N . ALA A 1 195 ? -0.746 -8.149 -7.470 1.00 98.38 195 ALA A N 1
ATOM 1524 C CA . ALA A 1 195 ? -1.639 -8.867 -8.373 1.00 98.38 195 ALA A CA 1
ATOM 1525 C C . ALA A 1 195 ? -1.427 -10.384 -8.282 1.00 98.38 195 ALA A C 1
ATOM 1527 O O . ALA A 1 195 ? -2.403 -11.125 -8.375 1.00 98.38 195 ALA A O 1
ATOM 1528 N N . GLY A 1 196 ? -0.195 -10.846 -8.042 1.00 98.56 196 GLY A N 1
ATOM 1529 C CA . GLY A 1 196 ? 0.115 -12.251 -7.776 1.00 98.56 196 GLY A CA 1
ATOM 1530 C C . GLY A 1 196 ? -0.589 -12.774 -6.526 1.00 98.56 196 GLY A C 1
ATOM 1531 O O . GLY A 1 196 ? -1.256 -13.809 -6.588 1.00 98.56 196 GLY A O 1
ATOM 1532 N N . HIS A 1 197 ? -0.533 -12.025 -5.419 1.00 98.19 197 HIS A N 1
ATOM 1533 C CA . HIS A 1 197 ? -1.300 -12.353 -4.213 1.00 98.19 197 HIS A CA 1
ATOM 1534 C C . HIS A 1 197 ? -2.803 -12.386 -4.497 1.00 98.19 197 HIS A C 1
ATOM 1536 O O . HIS A 1 197 ? -3.476 -13.360 -4.160 1.00 98.19 197 HIS A O 1
ATOM 1542 N N . LEU A 1 198 ? -3.337 -11.358 -5.164 1.00 98.00 198 LEU A N 1
ATOM 1543 C CA . LEU A 1 198 ? -4.762 -11.276 -5.479 1.00 98.00 198 LEU A CA 1
ATOM 1544 C C . LEU A 1 198 ? -5.229 -12.431 -6.381 1.00 98.00 198 LEU A C 1
ATOM 1546 O O . LEU A 1 198 ? -6.287 -13.015 -6.141 1.00 98.00 198 LEU A O 1
ATOM 1550 N N . ALA A 1 199 ? -4.445 -12.779 -7.401 1.00 98.44 199 ALA A N 1
ATOM 1551 C CA . ALA A 1 199 ? -4.733 -13.885 -8.305 1.00 98.44 199 ALA A CA 1
ATOM 1552 C C . ALA A 1 199 ? -4.718 -15.228 -7.563 1.00 98.44 199 ALA A C 1
ATOM 1554 O O . ALA A 1 199 ? -5.676 -15.992 -7.671 1.00 98.44 199 ALA A O 1
ATOM 1555 N N . ALA A 1 200 ? -3.693 -15.488 -6.745 1.00 98.12 200 ALA A N 1
ATOM 1556 C CA . ALA A 1 200 ? -3.620 -16.702 -5.934 1.00 98.12 200 ALA A CA 1
ATOM 1557 C C . ALA A 1 200 ? -4.791 -16.806 -4.947 1.00 98.12 200 ALA A C 1
ATOM 1559 O O . ALA A 1 200 ? -5.377 -17.875 -4.801 1.00 98.12 200 ALA A O 1
ATOM 1560 N N . MET A 1 201 ? -5.196 -15.695 -4.331 1.00 97.06 201 MET A N 1
ATOM 1561 C CA . MET A 1 201 ? -6.373 -15.637 -3.461 1.00 97.06 201 MET A CA 1
ATOM 1562 C C . MET A 1 201 ? -7.672 -15.963 -4.204 1.00 97.06 201 MET A C 1
ATOM 1564 O O . MET A 1 201 ? -8.516 -16.688 -3.681 1.00 97.06 201 MET A O 1
ATOM 1568 N N . ASN A 1 202 ? -7.844 -15.443 -5.421 1.00 96.75 202 ASN A N 1
ATOM 1569 C CA . ASN A 1 202 ? -9.017 -15.733 -6.247 1.00 96.75 202 ASN A CA 1
ATOM 1570 C C . ASN A 1 202 ? -9.078 -17.201 -6.684 1.00 96.75 202 ASN A C 1
ATOM 1572 O O . ASN A 1 202 ? -10.168 -17.756 -6.774 1.00 96.75 202 ASN A O 1
ATOM 1576 N N . LEU A 1 203 ? -7.924 -17.823 -6.932 1.00 97.88 203 LEU A N 1
ATOM 1577 C CA . LEU A 1 203 ? -7.835 -19.208 -7.393 1.00 97.88 203 LEU A CA 1
ATOM 1578 C C . LEU A 1 203 ? -7.929 -20.223 -6.246 1.00 97.88 203 LEU A C 1
ATOM 1580 O O . LEU A 1 203 ? -8.655 -21.205 -6.352 1.00 97.88 203 LEU A O 1
ATOM 1584 N N . LEU A 1 204 ? -7.200 -19.996 -5.152 1.00 97.62 204 LEU A N 1
ATOM 1585 C CA . LEU A 1 204 ? -7.025 -20.976 -4.074 1.00 97.62 204 LEU A CA 1
ATOM 1586 C C . LEU A 1 204 ? -7.984 -20.769 -2.894 1.00 97.62 204 LEU A C 1
ATOM 1588 O O . LEU A 1 204 ? -8.188 -21.688 -2.103 1.00 97.62 204 LEU A O 1
ATOM 1592 N N . ALA A 1 205 ? -8.550 -19.570 -2.742 1.00 96.06 205 ALA A N 1
ATOM 1593 C CA . ALA A 1 205 ? -9.455 -19.224 -1.646 1.00 96.06 205 ALA A CA 1
ATOM 1594 C C . ALA A 1 205 ? -10.578 -18.269 -2.106 1.00 96.06 205 ALA A C 1
ATOM 1596 O O . ALA A 1 205 ? -10.739 -17.183 -1.534 1.00 96.06 205 ALA A O 1
ATOM 1597 N N . PRO A 1 206 ? -11.387 -18.639 -3.119 1.00 94.06 206 PRO A N 1
ATOM 1598 C CA . PRO A 1 206 ? -12.364 -17.734 -3.730 1.00 94.06 206 PRO A CA 1
ATOM 1599 C C . PRO A 1 206 ? -13.378 -17.168 -2.725 1.00 94.06 206 PRO A C 1
ATOM 1601 O O . PRO A 1 206 ? -13.724 -15.990 -2.813 1.00 94.06 206 PRO A O 1
ATOM 1604 N N . GLN A 1 207 ? -13.785 -17.974 -1.739 1.00 92.44 207 GLN A N 1
ATOM 1605 C CA . GLN A 1 207 ? -14.768 -17.615 -0.707 1.00 92.44 207 GLN A CA 1
ATOM 1606 C C . GLN A 1 207 ? -14.190 -16.802 0.462 1.00 92.44 207 GLN A C 1
ATOM 1608 O O . GLN A 1 207 ? -14.942 -16.338 1.312 1.00 92.44 207 GLN A O 1
ATOM 1613 N N . SER A 1 208 ? -12.868 -16.625 0.531 1.00 92.00 208 SER A N 1
ATOM 1614 C CA . SER A 1 208 ? -12.256 -15.837 1.602 1.00 92.00 208 SER A CA 1
ATOM 1615 C C . SER A 1 208 ? -12.525 -14.340 1.427 1.00 92.00 208 SER A C 1
ATOM 1617 O O . SER A 1 208 ? -12.443 -13.786 0.318 1.00 92.00 208 SER A O 1
ATOM 1619 N N . SER A 1 209 ? -12.806 -13.677 2.548 1.00 91.12 209 SER A N 1
ATOM 1620 C CA . SER A 1 209 ? -12.880 -12.223 2.630 1.00 91.12 209 SER A CA 1
ATOM 1621 C C . SER A 1 209 ? -11.511 -11.614 2.367 1.00 91.12 209 SER A C 1
ATOM 1623 O O . SER A 1 209 ? -10.525 -11.992 3.002 1.00 91.12 209 SER A O 1
ATOM 1625 N N . LYS A 1 210 ? -11.453 -10.652 1.444 1.00 93.25 210 LYS A N 1
ATOM 1626 C CA . LYS A 1 210 ? -10.210 -10.012 1.008 1.00 93.25 210 LYS A CA 1
ATOM 1627 C C . LYS A 1 210 ? -10.428 -8.575 0.556 1.00 93.25 210 LYS A C 1
ATOM 1629 O O . LYS A 1 210 ? -11.500 -8.227 0.065 1.00 93.25 210 LYS A O 1
ATOM 1634 N N . TYR A 1 211 ? -9.406 -7.744 0.711 1.00 94.06 211 TYR A N 1
ATOM 1635 C CA . TYR A 1 211 ? -9.409 -6.342 0.294 1.00 94.06 211 TYR A CA 1
ATOM 1636 C C . TYR A 1 211 ? -7.979 -5.844 0.074 1.00 94.06 211 TYR A C 1
ATOM 1638 O O . TYR A 1 211 ? -7.021 -6.399 0.608 1.00 94.06 211 TYR A O 1
ATOM 1646 N N . VAL A 1 212 ? -7.829 -4.779 -0.710 1.00 95.31 212 VAL A N 1
ATOM 1647 C CA . VAL A 1 212 ? -6.534 -4.110 -0.879 1.00 95.31 212 VAL A CA 1
ATOM 1648 C C . VAL A 1 212 ? -6.377 -3.084 0.233 1.00 95.31 212 VAL A C 1
ATOM 1650 O O . VAL A 1 212 ? -7.235 -2.221 0.430 1.00 95.31 212 VAL A O 1
ATOM 1653 N N . LEU A 1 213 ? -5.271 -3.180 0.956 1.00 94.25 213 LEU A N 1
ATOM 1654 C CA . LEU A 1 213 ? -4.905 -2.295 2.044 1.00 94.25 213 LEU A CA 1
ATOM 1655 C C . LEU A 1 213 ? -3.756 -1.393 1.603 1.00 94.25 213 LEU A C 1
ATOM 1657 O O . LEU A 1 213 ? -2.752 -1.878 1.087 1.00 94.25 213 LEU A O 1
ATOM 1661 N N . VAL A 1 214 ? -3.881 -0.087 1.838 1.00 93.94 214 VAL A N 1
ATOM 1662 C CA . VAL A 1 214 ? -2.793 0.871 1.609 1.00 93.94 214 VAL A CA 1
ATOM 1663 C C . VAL A 1 214 ? -2.525 1.683 2.859 1.00 93.94 214 VAL A C 1
ATOM 1665 O O . VAL A 1 214 ? -3.438 2.294 3.416 1.00 93.94 214 VAL A O 1
ATOM 1668 N N . ARG A 1 215 ? -1.251 1.742 3.250 1.00 90.44 215 ARG A N 1
ATOM 1669 C CA . ARG A 1 215 ? -0.739 2.569 4.341 1.00 90.44 215 ARG A CA 1
ATOM 1670 C C . ARG A 1 215 ? 0.584 3.208 3.920 1.00 90.44 215 ARG A C 1
ATOM 1672 O O . ARG A 1 215 ? 1.641 2.583 3.962 1.00 90.44 215 ARG A O 1
ATOM 1679 N N . GLY A 1 216 ? 0.526 4.466 3.487 1.00 89.62 216 GLY A N 1
ATOM 1680 C CA . GLY A 1 216 ? 1.692 5.151 2.921 1.00 89.62 216 GLY A CA 1
ATOM 1681 C C . GLY A 1 216 ? 2.143 4.489 1.622 1.00 89.62 216 GLY A C 1
ATOM 1682 O O . GLY A 1 216 ? 1.354 4.403 0.687 1.00 89.62 216 GLY A O 1
ATOM 1683 N N . LEU A 1 217 ? 3.394 4.019 1.588 1.00 90.25 217 LEU A N 1
ATOM 1684 C CA . LEU A 1 217 ? 3.957 3.250 0.469 1.00 90.25 217 LEU A CA 1
ATOM 1685 C C . LEU A 1 217 ? 3.689 1.745 0.569 1.00 90.25 217 LEU A C 1
ATOM 1687 O O . LEU A 1 217 ? 3.923 1.021 -0.393 1.00 90.25 217 LEU A O 1
ATOM 1691 N N . ARG A 1 218 ? 3.204 1.262 1.718 1.00 92.12 218 ARG A N 1
ATOM 1692 C CA . ARG A 1 218 ? 2.857 -0.146 1.884 1.00 92.12 218 ARG A CA 1
ATOM 1693 C C . ARG A 1 218 ? 1.506 -0.399 1.233 1.00 92.12 218 ARG A C 1
ATOM 1695 O O . ARG A 1 218 ? 0.498 0.159 1.669 1.00 92.12 218 ARG A O 1
ATOM 1702 N N . ILE A 1 219 ? 1.500 -1.253 0.222 1.00 95.06 219 ILE A N 1
ATOM 1703 C CA . ILE A 1 219 ? 0.301 -1.852 -0.356 1.00 95.06 219 ILE A CA 1
ATOM 1704 C C . ILE A 1 219 ? 0.332 -3.331 0.030 1.00 95.06 219 ILE A C 1
ATOM 1706 O O . ILE A 1 219 ? 1.412 -3.896 0.155 1.00 95.06 219 ILE A O 1
ATOM 1710 N N . SER A 1 220 ? -0.822 -3.920 0.326 1.00 95.31 220 SER A N 1
ATOM 1711 C CA . SER A 1 220 ? -0.927 -5.356 0.594 1.00 95.31 220 SER A CA 1
ATOM 1712 C C . SER A 1 220 ? -2.340 -5.857 0.331 1.00 95.31 220 SER A C 1
ATOM 1714 O O . SER A 1 220 ? -3.307 -5.169 0.674 1.00 95.31 220 SER A O 1
ATOM 1716 N N . VAL A 1 221 ? -2.487 -7.077 -0.174 1.00 95.81 221 VAL A N 1
ATOM 1717 C CA . VAL A 1 221 ? -3.772 -7.793 -0.181 1.00 95.81 221 VAL A CA 1
ATOM 1718 C C . VAL A 1 221 ? -4.021 -8.419 1.195 1.00 95.81 221 VAL A C 1
ATOM 1720 O O . VAL A 1 221 ? -3.406 -9.414 1.564 1.00 95.81 221 VAL A O 1
ATOM 1723 N N . ALA A 1 222 ? -4.935 -7.835 1.969 1.00 93.06 222 ALA A N 1
ATOM 1724 C CA . ALA A 1 222 ? -5.352 -8.379 3.257 1.00 93.06 222 ALA A CA 1
ATOM 1725 C C . ALA A 1 222 ? -6.461 -9.422 3.065 1.00 93.06 222 ALA A C 1
ATOM 1727 O O . ALA A 1 222 ? -7.328 -9.263 2.200 1.00 93.06 222 ALA A O 1
ATOM 1728 N N . HIS A 1 223 ? -6.456 -10.470 3.889 1.00 92.25 223 HIS A N 1
ATOM 1729 C CA . HIS A 1 223 ? -7.430 -11.556 3.825 1.00 92.25 223 HIS A CA 1
ATOM 1730 C C . HIS A 1 223 ? -7.744 -12.151 5.205 1.00 92.25 223 HIS A C 1
ATOM 1732 O O . HIS A 1 223 ? -6.980 -11.978 6.157 1.00 92.25 223 HIS A O 1
ATOM 1738 N N . SER A 1 224 ? -8.872 -12.861 5.314 1.00 88.50 224 SER A N 1
ATOM 1739 C CA . SER A 1 224 ? -9.212 -13.670 6.494 1.00 88.50 224 SER A CA 1
ATOM 1740 C C . SER A 1 224 ? -8.204 -14.807 6.708 1.00 88.50 224 SER A C 1
ATOM 1742 O O . SER A 1 224 ? -7.388 -15.100 5.833 1.00 88.50 224 SER A O 1
ATOM 1744 N N . SER A 1 225 ? -8.244 -15.478 7.861 1.00 86.38 225 SER A N 1
ATOM 1745 C CA . SER A 1 225 ? -7.366 -16.624 8.115 1.00 86.38 225 SER A CA 1
ATOM 1746 C C . SER A 1 225 ? -7.524 -17.695 7.026 1.00 86.38 225 SER A C 1
ATOM 1748 O O . SER A 1 225 ? -8.632 -18.060 6.637 1.00 86.38 225 SER A O 1
ATOM 1750 N N . LEU A 1 226 ? -6.391 -18.181 6.518 1.00 91.50 226 LEU A N 1
ATOM 1751 C CA . LEU A 1 226 ? -6.325 -19.248 5.522 1.00 91.50 226 LEU A CA 1
ATOM 1752 C C . LEU A 1 226 ? -5.705 -20.501 6.138 1.00 91.50 226 LEU A C 1
ATOM 1754 O O . LEU A 1 226 ? -4.980 -20.435 7.138 1.00 91.50 226 LEU A O 1
ATOM 1758 N N . GLY A 1 227 ? -5.965 -21.646 5.504 1.00 93.12 227 GLY A N 1
ATOM 1759 C CA . GLY A 1 227 ? -5.227 -22.872 5.784 1.00 9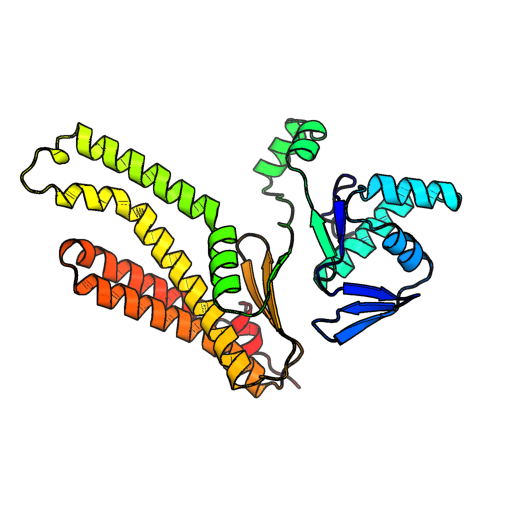3.12 227 GLY A CA 1
ATOM 1760 C C . GLY A 1 227 ? -3.724 -22.680 5.516 1.00 93.12 227 GLY A C 1
ATOM 1761 O O . GLY A 1 227 ? -3.369 -21.919 4.613 1.00 93.12 227 GLY A O 1
ATOM 1762 N N . PRO A 1 228 ? -2.822 -23.359 6.252 1.00 93.06 228 PRO A N 1
ATOM 1763 C CA . PRO A 1 228 ? -1.380 -23.101 6.169 1.00 93.06 228 PRO A CA 1
ATOM 1764 C C . PRO A 1 228 ? -0.788 -23.282 4.767 1.00 93.06 228 PRO A C 1
ATOM 1766 O O . PRO A 1 228 ? 0.093 -22.532 4.360 1.00 93.06 228 PRO A O 1
ATOM 1769 N N . THR A 1 229 ? -1.265 -24.272 4.012 1.00 95.12 229 THR A N 1
ATOM 1770 C CA . THR A 1 229 ? -0.808 -24.542 2.641 1.00 95.12 229 THR A CA 1
ATOM 1771 C C . THR A 1 229 ? -1.211 -23.421 1.688 1.00 95.12 229 THR A C 1
ATOM 1773 O O . THR A 1 229 ? -0.371 -22.919 0.944 1.00 95.12 229 THR A O 1
ATOM 1776 N N . THR A 1 230 ? -2.467 -22.981 1.761 1.00 96.06 230 THR A N 1
ATOM 1777 C CA . THR A 1 230 ? -2.993 -21.868 0.964 1.00 96.06 230 THR A CA 1
ATOM 1778 C C . THR A 1 230 ? -2.309 -20.551 1.317 1.00 96.06 230 THR A C 1
ATOM 1780 O O . THR A 1 230 ? -1.915 -19.818 0.418 1.00 96.06 230 THR A O 1
ATOM 1783 N N . GLU A 1 231 ? -2.104 -20.275 2.608 1.00 95.50 231 GLU A N 1
ATOM 1784 C CA . GLU A 1 231 ? -1.398 -19.080 3.087 1.00 95.50 231 GLU A CA 1
ATOM 1785 C C . GLU A 1 231 ? 0.026 -19.008 2.514 1.00 95.50 231 GLU A C 1
ATOM 1787 O O . GLU A 1 231 ? 0.424 -17.981 1.968 1.00 95.50 231 GLU A O 1
ATOM 1792 N N . ARG A 1 232 ? 0.775 -20.121 2.546 1.00 96.50 232 ARG A N 1
ATOM 1793 C CA . ARG A 1 232 ? 2.121 -20.193 1.953 1.00 96.50 232 ARG A CA 1
ATOM 1794 C C . ARG A 1 232 ? 2.098 -20.012 0.439 1.00 96.50 232 ARG A C 1
ATOM 1796 O O . ARG A 1 232 ? 2.925 -19.278 -0.088 1.00 96.50 232 ARG A O 1
ATOM 1803 N N . ALA A 1 233 ? 1.166 -20.660 -0.260 1.00 97.50 233 ALA A N 1
ATOM 1804 C CA . ALA A 1 233 ? 1.054 -20.539 -1.712 1.00 97.50 233 ALA A CA 1
ATOM 1805 C C . ALA A 1 233 ? 0.753 -19.093 -2.138 1.00 97.50 233 ALA A C 1
ATOM 1807 O O . ALA A 1 233 ? 1.396 -18.571 -3.047 1.00 97.50 233 ALA A O 1
ATOM 1808 N N . VAL A 1 234 ? -0.165 -18.421 -1.436 1.00 97.44 234 VAL A N 1
ATOM 1809 C CA . VAL A 1 234 ? -0.470 -17.001 -1.654 1.00 97.44 234 VAL A CA 1
ATOM 1810 C C . VAL A 1 234 ? 0.757 -16.141 -1.368 1.00 97.44 234 VAL A C 1
ATOM 1812 O O . VAL A 1 234 ? 1.091 -15.301 -2.197 1.00 97.44 234 VAL A O 1
ATOM 1815 N N . ALA A 1 235 ? 1.461 -16.373 -0.257 1.00 96.94 235 ALA A N 1
ATOM 1816 C CA . ALA A 1 235 ? 2.659 -15.618 0.106 1.00 96.94 235 ALA A CA 1
ATOM 1817 C C . ALA A 1 235 ? 3.811 -15.781 -0.907 1.00 96.94 235 ALA A C 1
ATOM 1819 O O . ALA A 1 235 ? 4.571 -14.846 -1.121 1.00 96.94 235 ALA A O 1
ATOM 1820 N N . VAL A 1 236 ? 3.925 -16.937 -1.571 1.00 98.19 236 VAL A N 1
ATOM 1821 C CA . VAL A 1 236 ? 4.907 -17.177 -2.647 1.00 98.19 236 VAL A CA 1
ATOM 1822 C C . VAL A 1 236 ? 4.487 -16.511 -3.964 1.00 98.19 236 VAL A C 1
ATOM 1824 O O . VAL A 1 236 ? 5.341 -16.040 -4.719 1.00 98.19 236 VAL A O 1
ATOM 1827 N N . ALA A 1 237 ? 3.185 -16.463 -4.256 1.00 98.31 237 ALA A N 1
ATOM 1828 C CA . ALA A 1 237 ? 2.672 -16.003 -5.544 1.00 98.31 237 ALA A CA 1
ATOM 1829 C C . ALA A 1 237 ? 3.030 -14.545 -5.858 1.00 98.31 237 ALA A C 1
ATOM 1831 O O . ALA A 1 237 ? 3.374 -14.243 -6.999 1.00 98.31 237 ALA A O 1
ATOM 1832 N N . GLY A 1 238 ? 2.986 -13.650 -4.867 1.00 97.75 238 GLY A N 1
ATOM 1833 C CA . GLY A 1 238 ? 3.330 -12.243 -5.073 1.00 97.75 238 GLY A CA 1
ATOM 1834 C C . GLY A 1 238 ? 4.789 -12.024 -5.483 1.00 97.75 238 GLY A C 1
ATOM 1835 O O . GLY A 1 238 ? 5.036 -11.490 -6.566 1.00 97.75 238 GLY A O 1
ATOM 1836 N N . PRO A 1 239 ? 5.778 -12.500 -4.705 1.00 98.12 239 PRO A N 1
ATOM 1837 C CA . PRO A 1 239 ? 7.192 -12.448 -5.076 1.00 98.12 239 PRO A CA 1
ATOM 1838 C C . PRO A 1 239 ? 7.482 -12.998 -6.479 1.00 98.12 239 PRO A C 1
ATOM 1840 O O . PRO A 1 239 ? 8.190 -12.355 -7.255 1.00 98.12 239 PRO A O 1
ATOM 1843 N N . LEU A 1 240 ? 6.899 -14.152 -6.833 1.00 98.38 240 LEU A N 1
ATOM 1844 C CA . LEU A 1 240 ? 7.088 -14.756 -8.155 1.00 98.38 240 LEU A CA 1
ATOM 1845 C C . LEU A 1 240 ? 6.449 -13.929 -9.275 1.00 98.38 240 LEU A C 1
ATOM 1847 O O . LEU A 1 240 ? 7.068 -13.762 -10.324 1.00 98.38 240 LEU A O 1
ATOM 1851 N N . ALA A 1 241 ? 5.249 -13.385 -9.064 1.00 98.25 241 ALA A N 1
ATOM 1852 C CA . ALA A 1 241 ? 4.589 -12.527 -10.043 1.00 98.25 241 ALA A CA 1
ATOM 1853 C C . ALA A 1 241 ? 5.347 -11.207 -10.248 1.00 98.25 241 ALA A C 1
ATOM 1855 O O . ALA A 1 241 ? 5.524 -10.782 -11.388 1.00 98.25 241 ALA A O 1
ATOM 1856 N N . GLY A 1 242 ? 5.852 -10.596 -9.171 1.00 97.62 242 GLY A N 1
ATOM 1857 C CA . GLY A 1 242 ? 6.705 -9.406 -9.240 1.00 97.62 242 GLY A CA 1
ATOM 1858 C C . GLY A 1 242 ? 7.988 -9.664 -10.035 1.00 97.62 242 GLY A C 1
ATOM 1859 O O . GLY A 1 242 ? 8.313 -8.904 -10.947 1.00 97.62 242 GLY A O 1
ATOM 1860 N N . LEU A 1 243 ? 8.674 -10.781 -9.757 1.00 98.00 243 LEU A N 1
ATOM 1861 C CA . LEU A 1 243 ? 9.850 -11.201 -10.523 1.00 98.00 243 LEU A CA 1
ATOM 1862 C C . LEU A 1 243 ? 9.508 -11.433 -12.002 1.00 98.00 243 LEU A C 1
ATOM 1864 O O . LEU A 1 243 ? 10.187 -10.892 -12.871 1.00 98.00 243 LEU A O 1
ATOM 1868 N N . ALA A 1 244 ? 8.465 -12.212 -12.296 1.00 98.00 244 ALA A N 1
ATOM 1869 C CA . ALA A 1 244 ? 8.063 -12.529 -13.666 1.00 98.00 244 ALA A CA 1
ATOM 1870 C C . ALA A 1 244 ? 7.670 -11.271 -14.455 1.00 98.00 244 ALA A C 1
ATOM 1872 O O . ALA A 1 244 ? 8.095 -11.107 -15.597 1.00 98.00 244 ALA A O 1
ATOM 1873 N N . GLY A 1 245 ? 6.918 -10.358 -13.834 1.00 97.00 245 GLY A N 1
ATOM 1874 C CA . GLY A 1 245 ? 6.555 -9.070 -14.422 1.00 97.00 245 GLY A CA 1
ATOM 1875 C C . GLY A 1 245 ? 7.779 -8.209 -14.732 1.00 97.00 245 GLY A C 1
ATOM 1876 O O . GLY A 1 245 ? 7.874 -7.650 -15.823 1.00 97.00 245 GLY A O 1
ATOM 1877 N N . ALA A 1 246 ? 8.753 -8.161 -13.820 1.00 96.12 246 ALA A N 1
ATOM 1878 C CA . ALA A 1 246 ? 10.003 -7.439 -14.036 1.00 96.12 246 ALA A CA 1
ATOM 1879 C C . ALA A 1 246 ? 10.830 -8.017 -15.193 1.00 96.12 246 ALA A C 1
ATOM 1881 O O . ALA A 1 246 ? 11.273 -7.261 -16.058 1.00 96.12 246 ALA A O 1
ATOM 1882 N N . GLN A 1 247 ? 10.987 -9.348 -15.250 1.00 97.00 247 GLN A N 1
ATOM 1883 C CA . GLN A 1 247 ? 11.694 -10.002 -16.357 1.00 97.00 247 GLN A CA 1
ATOM 1884 C C . GLN A 1 247 ? 10.975 -9.777 -17.688 1.00 97.00 247 GLN A C 1
ATOM 1886 O O . GLN A 1 247 ? 11.618 -9.504 -18.696 1.00 97.00 247 GLN A O 1
ATOM 1891 N N . PHE A 1 248 ? 9.641 -9.841 -17.703 1.00 96.75 248 PHE A N 1
ATOM 1892 C CA . PHE A 1 248 ? 8.858 -9.566 -18.904 1.00 96.75 248 PHE A CA 1
ATOM 1893 C C . PHE A 1 248 ? 9.090 -8.138 -19.420 1.00 96.75 248 PHE A C 1
ATOM 1895 O O . PHE A 1 248 ? 9.375 -7.958 -20.603 1.00 96.75 248 PHE A O 1
ATOM 1902 N N . ILE A 1 249 ? 9.034 -7.131 -18.539 1.00 95.31 249 ILE A N 1
ATOM 1903 C CA . ILE A 1 249 ? 9.292 -5.732 -18.912 1.00 95.31 249 ILE A CA 1
ATOM 1904 C C . ILE A 1 249 ? 10.726 -5.565 -19.421 1.00 95.31 249 ILE A C 1
ATOM 1906 O O . ILE A 1 249 ? 10.931 -4.970 -20.478 1.00 95.31 249 ILE A O 1
ATOM 1910 N N . GLY A 1 250 ? 11.728 -6.082 -18.707 1.00 95.44 250 GLY A N 1
ATOM 1911 C CA . GLY A 1 250 ? 13.118 -5.922 -19.129 1.00 95.44 250 GLY A CA 1
ATOM 1912 C C . GLY A 1 250 ? 13.428 -6.649 -20.439 1.00 95.44 250 GLY A C 1
ATOM 1913 O O . GLY A 1 250 ? 14.093 -6.076 -21.297 1.00 95.44 250 GLY A O 1
ATOM 1914 N N . LEU A 1 251 ? 12.891 -7.854 -20.660 1.00 95.81 251 LEU A N 1
ATOM 1915 C CA . LEU A 1 251 ? 12.998 -8.550 -21.949 1.00 95.81 251 LEU A CA 1
ATOM 1916 C C . LEU A 1 251 ? 12.326 -7.764 -23.083 1.00 95.81 251 LEU A C 1
ATOM 1918 O O . LEU A 1 251 ? 12.898 -7.659 -24.166 1.00 95.81 251 LEU A O 1
ATOM 1922 N N . ALA A 1 252 ? 11.159 -7.161 -22.839 1.00 94.44 252 ALA A N 1
ATOM 1923 C CA . ALA A 1 252 ? 10.503 -6.304 -23.825 1.00 94.44 252 ALA A CA 1
ATOM 1924 C C . ALA A 1 252 ? 11.353 -5.067 -24.170 1.00 94.44 252 ALA A C 1
ATOM 1926 O O . ALA A 1 252 ? 11.413 -4.663 -25.329 1.00 94.44 252 ALA A O 1
ATOM 1927 N N . LEU A 1 253 ? 12.068 -4.494 -23.196 1.00 92.62 253 LEU A N 1
ATOM 1928 C CA . LEU A 1 253 ? 12.965 -3.359 -23.430 1.00 92.62 253 LEU A CA 1
ATOM 1929 C C . LEU A 1 253 ? 14.237 -3.730 -24.199 1.00 92.62 253 LEU A C 1
ATOM 1931 O O . LEU A 1 253 ? 14.789 -2.868 -24.875 1.00 92.62 253 LEU A O 1
ATOM 1935 N N . LEU A 1 254 ? 14.685 -4.991 -24.169 1.00 94.56 254 LEU A N 1
ATOM 1936 C CA . LEU A 1 254 ? 15.774 -5.450 -25.044 1.00 94.56 254 LEU A CA 1
ATOM 1937 C C . LEU A 1 254 ? 15.387 -5.406 -26.527 1.00 94.56 254 LEU A C 1
ATOM 1939 O O . LEU A 1 254 ? 16.263 -5.255 -27.374 1.00 94.56 254 LEU A O 1
ATOM 1943 N N . ALA A 1 255 ? 14.092 -5.503 -26.843 1.00 93.06 255 ALA A N 1
ATOM 1944 C CA . ALA A 1 255 ? 13.590 -5.372 -28.209 1.00 93.06 255 ALA A CA 1
ATOM 1945 C C . ALA A 1 255 ? 13.529 -3.912 -28.699 1.00 93.06 255 ALA A C 1
ATOM 1947 O O . ALA A 1 255 ? 13.265 -3.680 -29.876 1.00 93.06 255 ALA A O 1
ATOM 1948 N N . VAL A 1 256 ? 13.778 -2.934 -27.818 1.00 90.00 256 VAL A N 1
ATOM 1949 C CA . VAL A 1 256 ? 13.816 -1.501 -28.136 1.00 90.00 256 VAL A CA 1
ATOM 1950 C C . VAL A 1 256 ? 15.273 -1.030 -28.036 1.00 90.00 256 VAL A C 1
ATOM 1952 O O . VAL A 1 256 ? 15.749 -0.794 -26.921 1.00 90.00 256 VAL A O 1
ATOM 1955 N N . PRO A 1 257 ? 16.017 -0.908 -29.156 1.00 88.94 257 PRO A N 1
ATOM 1956 C CA . PRO A 1 257 ? 17.458 -0.635 -29.146 1.00 88.94 257 PRO A CA 1
ATOM 1957 C C . PRO A 1 257 ? 17.863 0.545 -28.255 1.00 88.94 257 PRO A C 1
ATOM 1959 O O . PRO A 1 257 ? 18.831 0.447 -27.500 1.00 88.94 257 PRO A O 1
ATOM 1962 N N . GLU A 1 258 ? 17.074 1.617 -28.266 1.00 86.50 258 GLU A N 1
ATOM 1963 C CA . GLU A 1 258 ? 17.302 2.851 -27.512 1.00 86.50 258 GLU A CA 1
ATOM 1964 C C . GLU A 1 258 ? 17.189 2.651 -25.989 1.00 86.50 258 GLU A C 1
ATOM 1966 O O . GLU A 1 258 ? 17.845 3.353 -25.216 1.00 86.50 258 GLU A O 1
ATOM 1971 N N . MET A 1 259 ? 16.388 1.672 -25.553 1.00 87.94 259 MET A N 1
ATOM 1972 C CA . MET A 1 259 ? 16.115 1.359 -24.144 1.00 87.94 259 MET A CA 1
ATOM 1973 C C . MET A 1 259 ? 16.819 0.089 -23.653 1.00 87.94 259 MET A C 1
ATOM 1975 O O . MET A 1 259 ? 16.771 -0.217 -22.460 1.00 87.94 259 MET A O 1
ATOM 1979 N N . SER A 1 260 ? 17.506 -0.636 -24.537 1.00 92.00 260 SER A N 1
ATOM 1980 C CA . SER A 1 260 ? 18.179 -1.903 -24.221 1.00 92.00 260 SER A CA 1
ATOM 1981 C C . SER A 1 260 ? 19.170 -1.789 -23.053 1.00 92.00 260 SER A C 1
ATOM 1983 O O . SER A 1 260 ? 19.278 -2.705 -22.241 1.00 92.00 260 SER A O 1
ATOM 1985 N N . ALA A 1 261 ? 19.822 -0.632 -22.890 1.00 90.25 261 ALA A N 1
ATOM 1986 C CA . ALA A 1 261 ? 20.732 -0.348 -21.777 1.00 90.25 261 ALA A CA 1
ATOM 1987 C C . ALA A 1 261 ? 20.040 -0.291 -20.397 1.00 90.25 261 ALA A C 1
ATOM 1989 O O . ALA A 1 261 ? 20.693 -0.456 -19.369 1.00 90.25 261 ALA A O 1
ATOM 1990 N N . VAL A 1 262 ? 18.723 -0.066 -20.358 1.00 91.06 262 VAL A N 1
ATOM 1991 C CA . VAL A 1 262 ? 17.918 0.021 -19.127 1.00 91.06 262 VAL A CA 1
ATOM 1992 C C . VAL A 1 262 ? 17.449 -1.361 -18.669 1.00 91.06 262 VAL A C 1
ATOM 1994 O O . VAL A 1 262 ? 17.260 -1.596 -17.473 1.00 91.06 262 VAL A O 1
ATOM 1997 N N . ALA A 1 263 ? 17.292 -2.293 -19.611 1.00 93.69 263 ALA A N 1
ATOM 1998 C CA . ALA A 1 263 ? 16.782 -3.633 -19.349 1.00 93.69 263 ALA A CA 1
ATOM 1999 C C . ALA A 1 263 ? 17.541 -4.386 -18.235 1.00 93.69 263 ALA A C 1
ATOM 2001 O O . ALA A 1 263 ? 16.866 -4.945 -17.367 1.00 93.69 263 ALA A O 1
ATOM 2002 N N . PRO A 1 264 ? 18.893 -4.368 -18.155 1.00 94.44 264 PRO A N 1
ATOM 2003 C CA . PRO A 1 264 ? 19.614 -5.026 -17.066 1.00 94.44 264 PRO A CA 1
ATOM 2004 C C . PRO A 1 264 ? 19.244 -4.487 -15.682 1.00 94.44 264 PRO A C 1
ATOM 2006 O O . PRO A 1 264 ? 19.099 -5.267 -14.746 1.00 94.44 264 PRO A O 1
ATOM 2009 N N . VAL A 1 265 ? 19.044 -3.170 -15.550 1.00 93.50 265 VAL A N 1
ATOM 2010 C CA . VAL A 1 265 ? 18.675 -2.533 -14.274 1.00 93.50 265 VAL A CA 1
ATOM 2011 C C . VAL A 1 265 ? 17.269 -2.955 -13.852 1.00 93.50 265 VAL A C 1
ATOM 2013 O O . VAL A 1 265 ? 17.053 -3.315 -12.694 1.00 93.50 265 VAL A O 1
ATOM 2016 N N . ILE A 1 266 ? 16.320 -2.968 -14.791 1.00 93.94 266 ILE A N 1
ATOM 2017 C CA . ILE A 1 266 ? 14.943 -3.404 -14.526 1.00 93.94 266 ILE A CA 1
ATOM 2018 C C . ILE A 1 266 ? 14.915 -4.887 -14.145 1.00 93.94 266 ILE A C 1
ATOM 2020 O O . ILE A 1 266 ? 14.359 -5.231 -13.100 1.00 93.94 266 ILE A O 1
ATOM 2024 N N . ASN A 1 267 ? 15.594 -5.744 -14.909 1.00 93.88 267 ASN A N 1
ATOM 2025 C CA . ASN A 1 267 ? 15.692 -7.174 -14.614 1.00 93.88 267 ASN A CA 1
ATOM 2026 C C . ASN A 1 267 ? 16.333 -7.430 -13.248 1.00 93.88 267 ASN A C 1
ATOM 2028 O O . ASN A 1 267 ? 15.810 -8.234 -12.476 1.00 93.88 267 ASN A O 1
ATOM 2032 N N . LEU A 1 268 ? 17.419 -6.720 -12.919 1.00 94.25 268 LEU A N 1
ATOM 2033 C CA . LEU A 1 268 ? 18.087 -6.827 -11.622 1.00 94.25 268 LEU A CA 1
ATOM 2034 C C . LEU A 1 268 ? 17.167 -6.390 -10.478 1.00 94.25 268 LEU A C 1
ATOM 2036 O O . LEU A 1 268 ? 17.097 -7.065 -9.454 1.00 94.25 268 LEU A O 1
ATOM 2040 N N . SER A 1 269 ? 16.408 -5.307 -10.660 1.00 92.94 269 SER A N 1
ATOM 2041 C CA . SER A 1 269 ? 15.438 -4.861 -9.655 1.00 92.94 269 SER A CA 1
ATOM 2042 C C . SER A 1 269 ? 14.312 -5.880 -9.434 1.00 92.94 269 SER A C 1
ATOM 2044 O O . SER A 1 269 ? 13.808 -5.997 -8.321 1.00 92.94 269 SER A O 1
ATOM 2046 N N . GLY A 1 270 ? 13.974 -6.688 -10.445 1.00 93.12 270 GLY A N 1
ATOM 2047 C CA . GLY A 1 270 ? 13.045 -7.811 -10.313 1.00 93.12 270 GLY A CA 1
ATOM 2048 C C . GLY A 1 270 ? 13.495 -8.856 -9.292 1.00 93.12 270 GLY A C 1
ATOM 2049 O O . GLY A 1 270 ? 12.672 -9.382 -8.544 1.00 93.12 270 GLY A O 1
ATOM 2050 N N . PHE A 1 271 ? 14.803 -9.110 -9.185 1.00 94.69 271 PHE A N 1
ATOM 2051 C CA . PHE A 1 271 ? 15.350 -10.033 -8.185 1.00 94.69 271 PHE A CA 1
ATOM 2052 C C . PHE A 1 271 ? 15.191 -9.523 -6.749 1.00 94.69 271 PHE A C 1
ATOM 2054 O O . PHE A 1 271 ? 15.208 -10.334 -5.825 1.00 94.69 271 PHE A O 1
ATOM 2061 N N . LEU A 1 272 ? 14.946 -8.223 -6.534 1.00 94.50 272 LEU A N 1
ATOM 2062 C CA . LEU A 1 272 ? 14.624 -7.701 -5.202 1.00 94.50 272 LEU A CA 1
ATOM 2063 C C . LEU A 1 272 ? 13.327 -8.307 -4.650 1.00 94.50 272 LEU A C 1
ATOM 2065 O O . LEU A 1 272 ? 13.187 -8.409 -3.437 1.00 94.50 272 LEU A O 1
ATOM 2069 N N . HIS A 1 273 ? 12.413 -8.793 -5.498 1.00 95.12 273 HIS A N 1
ATOM 2070 C CA . HIS A 1 273 ? 11.238 -9.527 -5.021 1.00 95.12 273 HIS A CA 1
ATOM 2071 C C . HIS A 1 273 ? 11.590 -10.851 -4.349 1.00 95.12 273 HIS A C 1
ATOM 2073 O O . HIS A 1 273 ? 10.845 -11.299 -3.483 1.00 95.12 273 HIS A O 1
ATOM 2079 N N . LEU A 1 274 ? 12.737 -11.460 -4.666 1.00 95.50 274 LEU A N 1
ATOM 2080 C CA . LEU A 1 274 ? 13.183 -12.659 -3.957 1.00 95.50 274 LEU A CA 1
ATOM 2081 C C . LEU A 1 274 ? 13.527 -12.365 -2.492 1.00 95.50 274 LEU A C 1
ATOM 2083 O O . LEU A 1 274 ? 13.472 -13.266 -1.661 1.00 95.50 274 LEU A O 1
ATOM 2087 N N . TYR A 1 275 ? 13.809 -11.106 -2.145 1.00 95.94 275 TYR A N 1
ATOM 2088 C CA . TYR A 1 275 ? 14.00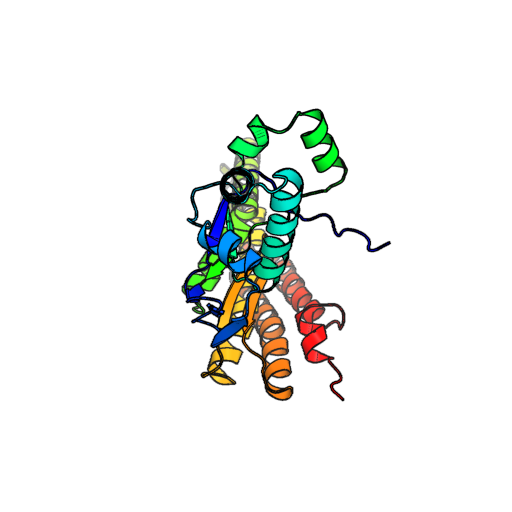3 -10.702 -0.755 1.00 95.94 275 TYR A CA 1
ATOM 2089 C C . TYR A 1 275 ? 12.734 -10.891 0.092 1.00 95.94 275 TYR A C 1
ATOM 2091 O O . TYR A 1 275 ? 12.837 -11.167 1.287 1.00 95.94 275 TYR A O 1
ATOM 2099 N N . SER A 1 276 ? 11.537 -10.847 -0.511 1.00 95.06 276 SER A N 1
ATOM 2100 C CA . SER A 1 276 ? 10.280 -11.195 0.174 1.00 95.06 276 SER A CA 1
ATOM 2101 C C . SER A 1 276 ? 10.235 -12.651 0.653 1.00 95.06 276 SER A C 1
ATOM 2103 O O . SER A 1 276 ? 9.400 -12.993 1.483 1.00 95.06 276 SER A O 1
ATOM 2105 N N . PHE A 1 277 ? 11.138 -13.529 0.199 1.00 97.19 277 PHE A N 1
ATOM 2106 C CA . PHE A 1 277 ? 11.263 -14.872 0.765 1.00 97.19 277 PHE A CA 1
ATOM 2107 C C . PHE A 1 277 ? 11.998 -14.895 2.105 1.00 97.19 277 PHE A C 1
ATOM 2109 O O . PHE A 1 277 ? 11.956 -15.913 2.787 1.00 97.19 277 PHE A O 1
ATOM 2116 N N . CYS A 1 278 ? 12.665 -13.825 2.536 1.00 97.12 278 CYS A N 1
ATOM 2117 C CA . CYS A 1 278 ? 13.390 -13.836 3.803 1.00 97.12 278 CYS A CA 1
ATOM 2118 C C . CYS A 1 278 ? 12.431 -13.866 5.015 1.00 97.12 278 CYS A C 1
ATOM 2120 O O . CYS A 1 278 ? 11.448 -13.122 5.032 1.00 97.12 278 CYS A O 1
ATOM 2122 N N . PRO A 1 279 ? 12.718 -14.647 6.078 1.00 95.69 279 PRO A N 1
ATOM 2123 C CA . PRO A 1 279 ? 11.779 -14.929 7.176 1.00 95.69 279 PRO A CA 1
ATOM 2124 C C . PRO A 1 279 ? 11.393 -13.729 8.048 1.00 95.69 279 PRO A C 1
ATOM 2126 O O . PRO A 1 279 ? 10.464 -13.838 8.841 1.00 95.69 279 PRO A O 1
ATOM 2129 N N . TRP A 1 280 ? 12.073 -12.589 7.927 1.00 94.38 280 TRP A N 1
ATOM 2130 C CA . TRP A 1 280 ? 11.726 -11.350 8.633 1.00 94.38 280 TRP A CA 1
ATOM 2131 C C . TRP A 1 280 ? 10.791 -10.430 7.834 1.00 94.38 280 TRP A C 1
ATOM 2133 O O . TRP A 1 280 ? 10.232 -9.487 8.401 1.00 94.38 280 TRP A O 1
ATOM 2143 N N . THR A 1 281 ? 10.596 -10.688 6.538 1.00 94.50 281 THR A N 1
ATOM 2144 C CA . THR A 1 281 ? 9.658 -9.930 5.697 1.00 94.50 281 THR A CA 1
ATOM 2145 C C . THR A 1 281 ? 8.213 -10.376 5.935 1.00 94.50 281 THR A C 1
ATOM 2147 O O . THR A 1 281 ? 7.962 -11.394 6.581 1.00 94.50 281 THR A O 1
ATOM 2150 N N . ALA A 1 282 ? 7.232 -9.595 5.470 1.00 91.81 282 ALA A N 1
ATOM 2151 C CA . ALA A 1 282 ? 5.821 -9.931 5.667 1.00 91.81 282 ALA A CA 1
ATOM 2152 C C . ALA A 1 282 ? 5.457 -11.277 5.016 1.00 91.81 282 ALA A C 1
ATOM 2154 O O . ALA A 1 282 ? 4.943 -12.151 5.716 1.00 91.81 282 ALA A O 1
ATOM 2155 N N . ASP A 1 283 ? 5.804 -11.456 3.741 1.00 95.62 283 ASP A N 1
ATOM 2156 C CA . ASP A 1 283 ? 5.502 -12.675 2.983 1.00 95.62 283 ASP A CA 1
ATOM 2157 C C . ASP A 1 283 ? 6.341 -13.845 3.489 1.00 95.62 283 ASP A C 1
ATOM 2159 O O . ASP A 1 283 ? 5.815 -14.912 3.801 1.00 95.62 283 ASP A O 1
ATOM 2163 N N . GLY A 1 284 ? 7.642 -13.630 3.696 1.00 96.12 284 GLY A N 1
ATOM 2164 C CA . GLY A 1 284 ? 8.533 -14.657 4.217 1.00 96.12 284 GLY A CA 1
ATOM 2165 C C . GLY A 1 284 ? 8.094 -15.170 5.587 1.00 96.12 284 GLY A C 1
ATOM 2166 O O . GLY 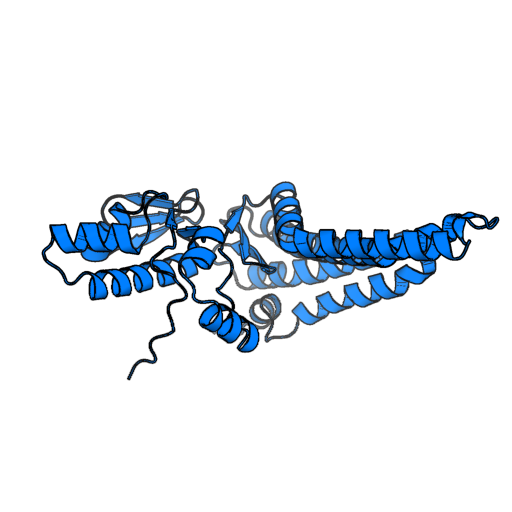A 1 284 ? 8.113 -16.378 5.815 1.00 96.12 284 GLY A O 1
ATOM 2167 N N . ARG A 1 285 ? 7.598 -14.310 6.488 1.00 94.81 285 ARG A N 1
ATOM 2168 C CA . ARG A 1 285 ? 7.013 -14.777 7.758 1.00 94.81 285 ARG A CA 1
ATOM 2169 C C . ARG A 1 285 ? 5.871 -15.759 7.540 1.00 94.81 285 ARG A C 1
ATOM 2171 O O . ARG A 1 285 ? 5.792 -16.724 8.289 1.00 94.81 285 ARG A O 1
ATOM 2178 N N . MET A 1 286 ? 5.005 -15.539 6.551 1.00 93.06 286 MET A N 1
ATOM 2179 C CA . MET A 1 286 ? 3.909 -16.461 6.227 1.00 93.06 286 MET A CA 1
ATOM 2180 C C . MET A 1 286 ? 4.435 -17.774 5.631 1.00 93.06 286 MET A C 1
ATOM 2182 O O . MET A 1 286 ? 3.956 -18.850 5.991 1.00 93.06 286 MET A O 1
ATOM 2186 N N . ILE A 1 287 ? 5.471 -17.698 4.792 1.00 95.50 287 ILE A N 1
ATOM 2187 C CA . ILE A 1 287 ? 6.117 -18.859 4.163 1.00 95.50 287 ILE A CA 1
ATOM 2188 C C . ILE A 1 287 ? 6.778 -19.760 5.214 1.00 95.50 287 ILE A C 1
ATOM 2190 O O . ILE A 1 287 ? 6.529 -20.967 5.259 1.00 95.50 287 ILE A O 1
ATOM 2194 N N . TRP A 1 288 ? 7.580 -19.165 6.098 1.00 94.81 288 TRP A N 1
ATOM 2195 C CA . TRP A 1 288 ? 8.403 -19.876 7.078 1.00 94.81 288 TRP A CA 1
ATOM 2196 C C . TRP A 1 288 ? 7.715 -20.107 8.423 1.00 94.81 288 TRP A C 1
ATOM 2198 O O . TRP A 1 288 ? 8.319 -20.718 9.308 1.00 94.81 288 TRP A O 1
ATOM 2208 N N . LYS A 1 289 ? 6.466 -19.652 8.601 1.00 88.12 289 LYS A N 1
ATOM 2209 C CA . LYS A 1 289 ? 5.704 -19.870 9.836 1.00 88.12 289 LYS A CA 1
ATOM 2210 C C . LYS A 1 289 ? 5.636 -21.369 10.133 1.00 88.12 289 LYS A C 1
ATOM 2212 O O . LYS A 1 289 ? 4.919 -22.125 9.465 1.00 88.12 289 LYS A O 1
ATOM 2217 N N . ARG A 1 290 ? 6.386 -21.803 11.149 1.00 74.06 290 ARG A N 1
ATOM 2218 C CA . ARG A 1 290 ? 6.220 -23.113 11.779 1.00 74.06 290 ARG A CA 1
ATOM 2219 C C . ARG A 1 290 ? 4.976 -22.999 12.647 1.00 74.06 290 ARG A C 1
ATOM 2221 O O . ARG A 1 290 ? 4.983 -22.251 13.622 1.00 74.06 290 ARG A O 1
ATOM 2228 N N . ARG A 1 291 ? 3.882 -23.637 12.236 1.00 68.62 291 ARG A N 1
ATOM 2229 C CA . ARG A 1 291 ? 2.722 -23.783 13.116 1.00 68.62 291 ARG A CA 1
ATOM 2230 C C . ARG A 1 291 ? 2.905 -25.077 13.922 1.00 68.62 291 ARG A C 1
ATOM 2232 O O . ARG A 1 291 ? 3.395 -26.038 13.324 1.00 68.62 291 ARG A O 1
ATOM 2239 N N . PRO A 1 292 ? 2.621 -25.055 15.236 1.00 54.03 292 PRO A N 1
ATOM 2240 C CA . PRO A 1 292 ? 2.547 -26.268 16.043 1.00 54.03 292 PRO A CA 1
ATOM 2241 C C . PRO A 1 292 ? 1.454 -27.206 15.522 1.00 54.03 292 PRO A C 1
ATOM 2243 O O . PRO A 1 292 ? 0.513 -26.704 14.858 1.00 54.03 292 PRO A O 1
#

Secondary structure (DSSP, 8-state):
----------TT-EEEEPTTEEEETTEEEETTTTEEEE--HHHHHHHHT--SSSBHHHHHHHHHHHHT--HHHHHHHHHHHHHHHHHTT-EEEE--HHHHHHHS-HHHHHHHHHTT-PPPPPEEEE-SSHHHHHHHHHHHHHHHHHHHHHHHHHHHHHHHHTTGGGSS-GGGGGGGGHHHHHHHHHHHHHHHHHHHHHHHHHHH-TTS-EEEEEETTEEEEEES---HHHHHHHHHHHHHHHHHHHHHHHHHHHTSGGGTTTHHHHHHHHHGGGGGGSTTSHHHHHHH----

Foldseek 3Di:
DPPPPPLLFDQQKAKAFAPQWDDDPQWTARNLQRDIDGHDPLLSQLVVLRPRPDGLLRSLVVVCVVVVHDSVVSSSVSSVSVSVVVVVVGMWIHDDVVVVVVPDDPVRVVVCVVVVVDRWFTKHWAALDLVRLLVLLCVLCVVQLVVLVVQLVVLLVVCVVVVVCVDPPVLVNVVSSVSNVLSVLVSQLQSQLQVQLSVLCCVVPVPWRWIWMDIRNDIHIDTDDDDLVSLLNSLVRSLVRSLVRLLVVLVVLCVVVSRVVVSVVSNVVSCVSVVSCDCVHPSVVSNPVDDD

Sequence (292 aa):
MLVQEDLDLWPSDVVAFNRGVVLEGDLLIDQLTGTRLSLNGPAVQLLAAVDGKTSVEDCASLIAAEHGWDSTRVTNDFAAVIDNLERYSLLHIRRSFLSRLQRQNIITALSRLLSLDWPRPPLRRYPPNLLSLTLACLRATRWGLLAGMIVSCLLALVFTMQGLGQTANGWKLAYAFLPFILFLALVSHIIFHEAGHLAAMNLLAPQSSKYVLVRGLRISVAHSSLGPTTERAVAVAGPLAGLAGAQFIGLALLAVPEMSAVAPVINLSGFLHLYSFCPWTADGRMIWKRRP

Radius of gyration: 23.64 Å; chains: 1; bounding box: 49×52×70 Å

pLDDT: mean 90.17, std 10.5, range [28.62, 98.56]